Protein AF-A0A0S7B6K6-F1 (afdb_monomer)

Sequence (216 aa):
MLSQSLIPSELVYFNAEKFASTRGVFNKVSLQHTTLQVNRIELVQYLLAAAFLANEKAGLLCLGLRKKKTFFGLSSHMALYADPSGQPSSWEGPCLEADLLDAAEHSANSEVASIVSAWLGRNYSEPYDEVLERSKANLAERGLLDMQEERRLKIFVSHSYSLPEECRAFIAAQPLDPLNDLLQACQTSRPQVWQALLRDAKSAVDSRQEQMDVDG

Structure (mmCIF, N/CA/C/O backbone):
data_AF-A0A0S7B6K6-F1
#
_entry.id   AF-A0A0S7B6K6-F1
#
loop_
_atom_site.group_PDB
_atom_site.id
_atom_site.type_symbol
_atom_site.label_atom_id
_atom_site.label_alt_id
_atom_site.label_comp_id
_atom_site.label_asym_id
_atom_site.label_entity_id
_atom_site.label_seq_id
_atom_site.pdbx_PDB_ins_code
_atom_site.Cartn_x
_atom_site.Cartn_y
_atom_site.Cartn_z
_atom_site.occupancy
_atom_site.B_iso_or_equiv
_atom_site.auth_seq_id
_atom_site.auth_comp_id
_atom_site.auth_asym_id
_atom_site.auth_atom_id
_atom_site.pdbx_PDB_model_num
ATOM 1 N N . MET A 1 1 ? -8.136 -12.259 22.571 1.00 44.31 1 MET A N 1
ATOM 2 C CA . MET A 1 1 ? -7.027 -11.281 22.573 1.00 44.31 1 MET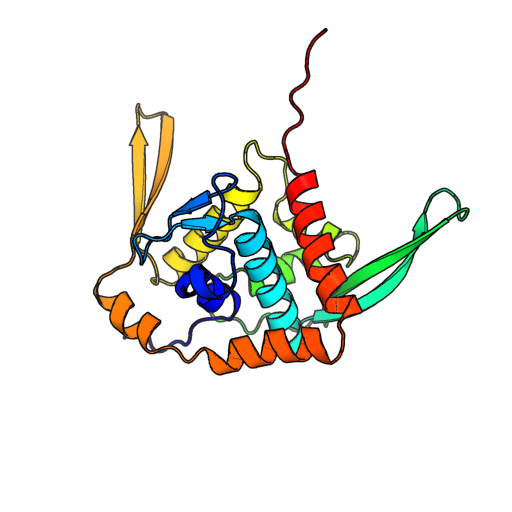 A CA 1
ATOM 3 C C . MET A 1 1 ? -6.493 -11.223 21.159 1.00 44.31 1 MET A C 1
ATOM 5 O O . MET A 1 1 ? -6.124 -12.274 20.654 1.00 44.31 1 MET A O 1
ATOM 9 N N . LEU A 1 2 ? -6.485 -10.047 20.532 1.00 55.88 2 LEU A N 1
ATOM 10 C CA . LEU A 1 2 ? -5.761 -9.816 19.282 1.00 55.88 2 LEU A CA 1
ATOM 11 C C . LEU A 1 2 ? -4.264 -9.851 19.626 1.00 55.88 2 LEU A C 1
ATOM 13 O O . LEU A 1 2 ? -3.727 -8.891 20.166 1.00 55.88 2 LEU A O 1
ATOM 17 N N . SER A 1 3 ? -3.615 -11.002 19.447 1.00 52.91 3 SER A N 1
ATOM 18 C CA . SER A 1 3 ? -2.185 -11.207 19.745 1.00 52.91 3 SER A CA 1
ATOM 19 C C . SER A 1 3 ? -1.271 -10.855 18.568 1.00 52.91 3 SER A C 1
ATOM 21 O O . SER A 1 3 ? -0.095 -11.205 18.576 1.00 52.91 3 SER A O 1
ATOM 23 N N . GLN A 1 4 ? -1.817 -10.208 17.546 1.00 73.69 4 GLN A N 1
ATOM 24 C CA . GLN A 1 4 ? -1.186 -10.005 16.252 1.00 73.69 4 GLN A CA 1
ATOM 25 C C . GLN A 1 4 ? -0.831 -8.530 16.068 1.00 73.69 4 GLN A C 1
ATOM 27 O O . GLN A 1 4 ? -1.589 -7.677 16.505 1.00 73.69 4 GLN A O 1
ATOM 32 N N . SER A 1 5 ? 0.307 -8.213 15.449 1.00 88.38 5 SER A N 1
ATOM 33 C CA . SER A 1 5 ? 0.662 -6.831 15.092 1.00 88.38 5 SER A CA 1
ATOM 34 C C . SER A 1 5 ? -0.028 -6.400 13.799 1.00 88.38 5 SER A C 1
ATOM 36 O O . SER A 1 5 ? -0.278 -7.229 12.923 1.00 88.38 5 SER A O 1
ATOM 38 N N . LEU A 1 6 ? -0.302 -5.101 13.660 1.00 93.62 6 LEU A N 1
ATOM 39 C CA . LEU A 1 6 ? -0.784 -4.566 12.386 1.00 93.62 6 LEU A CA 1
ATOM 40 C C . LEU A 1 6 ? 0.283 -4.684 11.291 1.00 93.62 6 LEU A C 1
ATOM 42 O O . LEU A 1 6 ? 1.473 -4.447 11.519 1.00 93.62 6 LEU A O 1
ATOM 46 N N . ILE A 1 7 ? -0.175 -5.016 10.090 1.00 96.06 7 ILE A N 1
ATOM 47 C CA . ILE A 1 7 ? 0.627 -5.109 8.871 1.00 96.06 7 ILE A CA 1
ATOM 48 C C . ILE A 1 7 ? 0.840 -3.688 8.289 1.00 96.06 7 ILE A C 1
ATOM 50 O O . ILE A 1 7 ? 0.034 -2.791 8.559 1.00 96.06 7 ILE A O 1
ATOM 54 N N . PRO A 1 8 ? 1.919 -3.409 7.525 1.00 97.75 8 PRO A N 1
ATOM 55 C CA . PRO A 1 8 ? 2.232 -2.053 7.059 1.00 97.75 8 PRO A CA 1
ATOM 56 C C . PRO A 1 8 ? 1.100 -1.312 6.330 1.00 97.75 8 PRO A C 1
ATOM 58 O O . PRO A 1 8 ? 0.869 -0.141 6.634 1.00 97.75 8 PRO A O 1
ATOM 61 N N . SER A 1 9 ? 0.368 -1.956 5.418 1.00 98.12 9 SER A N 1
ATOM 62 C CA . SER A 1 9 ? -0.797 -1.344 4.761 1.00 98.12 9 SER A CA 1
ATOM 63 C C . SER A 1 9 ? -1.921 -0.995 5.753 1.00 98.12 9 SER A C 1
ATOM 65 O O . SER A 1 9 ? -2.541 0.064 5.660 1.00 98.12 9 SER A O 1
ATOM 67 N N . GLU A 1 10 ? -2.135 -1.814 6.778 1.00 97.06 10 GLU A N 1
ATOM 68 C CA . GLU A 1 10 ? -3.128 -1.570 7.832 1.00 97.06 10 GLU A CA 1
ATOM 69 C C . GLU A 1 10 ? -2.729 -0.388 8.716 1.00 97.06 10 GLU A C 1
ATOM 71 O O . GLU A 1 10 ? -3.559 0.459 9.053 1.00 97.06 10 GLU A O 1
ATOM 76 N N . LEU A 1 11 ? -1.438 -0.291 9.052 1.00 97.19 11 LEU A N 1
ATOM 77 C CA . LEU A 1 11 ? -0.881 0.855 9.769 1.00 97.19 11 LEU A CA 1
ATOM 78 C C . LEU A 1 11 ? -1.084 2.152 8.981 1.00 97.19 11 LEU A C 1
ATOM 80 O O . LEU A 1 11 ? -1.435 3.166 9.587 1.00 97.19 11 LEU A O 1
ATOM 84 N N . VAL A 1 12 ? -0.923 2.120 7.652 1.00 97.81 12 VAL A N 1
ATOM 85 C CA . VAL A 1 12 ? -1.253 3.259 6.780 1.00 97.81 12 VAL A CA 1
ATOM 86 C C . VAL A 1 12 ? -2.743 3.590 6.856 1.00 97.81 12 VAL A C 1
ATOM 88 O O . VAL A 1 12 ? -3.080 4.756 7.042 1.00 97.81 12 VAL A O 1
ATOM 91 N N . TYR A 1 13 ? -3.640 2.603 6.761 1.00 97.25 13 TYR A N 1
ATOM 92 C CA . TYR A 1 13 ? -5.089 2.837 6.813 1.00 97.25 13 TYR A CA 1
ATOM 93 C C . TYR A 1 13 ? -5.532 3.505 8.127 1.00 97.25 13 TYR A C 1
ATOM 95 O O . TYR A 1 13 ? -6.269 4.494 8.114 1.00 97.25 13 TYR A O 1
ATOM 103 N N . PHE A 1 14 ? -5.059 2.999 9.268 1.00 96.06 14 PHE A N 1
ATOM 104 C CA . PHE A 1 14 ? -5.416 3.515 10.595 1.00 96.06 14 PHE A CA 1
ATOM 105 C C . PHE A 1 14 ? -4.654 4.778 11.023 1.00 96.06 14 PHE A C 1
ATOM 107 O O . PHE A 1 14 ? -4.922 5.308 12.095 1.00 96.06 14 PHE A O 1
ATOM 114 N N . ASN A 1 15 ? -3.702 5.254 10.220 1.00 95.69 15 ASN A N 1
ATOM 115 C CA . ASN A 1 15 ? -2.965 6.498 10.465 1.00 95.69 15 ASN A CA 1
ATOM 116 C C . ASN A 1 15 ? -2.941 7.377 9.206 1.00 95.69 15 ASN A C 1
ATOM 118 O O . ASN A 1 15 ? -1.980 8.111 8.954 1.00 95.69 15 ASN A O 1
ATOM 122 N N . ALA A 1 16 ? -3.973 7.264 8.370 1.00 95.56 16 ALA A N 1
ATOM 123 C CA . ALA A 1 16 ? -4.015 7.854 7.040 1.00 95.56 16 ALA A CA 1
ATOM 124 C C . ALA A 1 16 ? -3.790 9.374 7.052 1.00 95.56 16 ALA A C 1
ATOM 126 O O . ALA A 1 16 ? -3.188 9.914 6.127 1.00 95.56 16 ALA A O 1
ATOM 127 N N . GLU A 1 17 ? -4.209 10.071 8.109 1.00 94.62 17 GLU A N 1
ATOM 128 C CA . GLU A 1 17 ? -4.019 11.511 8.294 1.00 94.62 17 GLU A CA 1
ATOM 129 C C . GLU A 1 17 ? -2.551 11.942 8.417 1.00 94.62 17 GLU A C 1
ATOM 131 O O . GLU A 1 17 ? -2.242 13.118 8.217 1.00 94.62 17 GLU A O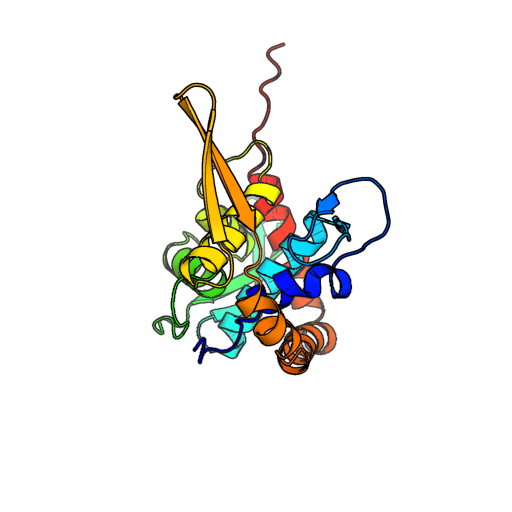 1
ATOM 136 N N . LYS A 1 18 ? -1.645 11.008 8.734 1.00 94.56 18 LYS A N 1
ATOM 137 C CA . LYS A 1 18 ? -0.197 11.257 8.807 1.00 94.56 18 LYS A CA 1
ATOM 138 C C . LYS A 1 18 ? 0.494 11.116 7.451 1.00 94.56 18 LYS A C 1
ATOM 140 O O . LYS A 1 18 ? 1.583 11.657 7.276 1.00 94.56 18 LYS A O 1
ATOM 145 N N . PHE A 1 19 ? -0.123 10.405 6.506 1.00 94.38 19 PHE A N 1
ATOM 146 C CA . PHE A 1 19 ? 0.479 10.065 5.212 1.00 94.38 19 PHE A CA 1
ATOM 147 C C . PHE A 1 19 ? -0.193 10.773 4.033 1.00 94.38 19 PHE A C 1
ATOM 149 O O . PHE A 1 19 ? 0.484 11.159 3.084 1.00 94.38 19 PHE A O 1
ATOM 156 N N . ALA A 1 20 ? -1.508 10.973 4.100 1.00 95.12 20 ALA A N 1
ATOM 157 C CA . ALA A 1 20 ? -2.305 11.599 3.056 1.00 95.12 20 ALA A CA 1
ATOM 158 C C . ALA A 1 20 ? -2.814 12.981 3.486 1.00 95.12 20 ALA A C 1
ATOM 160 O O . ALA A 1 20 ? -3.196 13.226 4.632 1.00 95.12 20 ALA A O 1
ATOM 161 N N . SER A 1 21 ? -2.859 13.906 2.534 1.00 92.31 21 SER A N 1
ATOM 162 C CA . SER A 1 21 ? -3.226 15.297 2.746 1.00 92.31 21 SER A CA 1
ATOM 163 C C . SER A 1 21 ? -4.660 15.440 3.248 1.00 92.31 21 SER A C 1
ATOM 165 O O . SER A 1 21 ? -5.644 15.060 2.602 1.00 92.31 21 SER A O 1
ATOM 167 N N . THR A 1 22 ? -4.798 16.109 4.388 1.00 89.88 22 THR A N 1
ATOM 168 C CA . THR A 1 22 ? -6.089 16.538 4.939 1.00 89.88 22 THR A CA 1
ATOM 169 C C . THR A 1 22 ? -6.600 17.827 4.293 1.00 89.88 22 THR A C 1
ATOM 171 O O . THR A 1 22 ? -7.769 18.171 4.442 1.00 89.88 22 THR A O 1
ATOM 174 N N . ARG A 1 23 ? -5.788 18.509 3.474 1.00 82.62 23 ARG A N 1
ATOM 175 C CA . ARG A 1 23 ? -6.158 19.766 2.798 1.00 82.62 23 ARG A CA 1
ATOM 176 C C . ARG A 1 23 ? -6.883 19.516 1.468 1.00 82.62 23 ARG A C 1
ATOM 178 O O . ARG A 1 23 ? -6.799 18.426 0.909 1.00 82.62 23 ARG A O 1
ATOM 185 N N . GLY A 1 24 ? -7.588 20.530 0.966 1.00 79.19 24 GLY A N 1
ATOM 186 C CA . GLY A 1 24 ? -8.333 20.477 -0.301 1.00 79.19 24 GLY A CA 1
ATOM 187 C C . GLY A 1 24 ? -9.768 19.951 -0.169 1.00 79.19 24 GLY A C 1
ATOM 188 O O . GLY A 1 24 ? -10.144 19.417 0.869 1.00 79.19 24 GLY A O 1
ATOM 189 N N . VAL A 1 25 ? -10.566 20.128 -1.230 1.00 76.38 25 VAL A N 1
ATOM 190 C CA . VAL A 1 25 ? -12.011 19.802 -1.259 1.00 76.38 25 VAL A CA 1
ATOM 191 C C . VAL A 1 25 ? -12.377 18.639 -2.190 1.00 76.38 25 VAL A C 1
ATOM 193 O O . VAL A 1 25 ? -13.508 18.173 -2.164 1.00 76.38 25 VAL A O 1
ATOM 196 N N . PHE A 1 26 ? -11.436 18.159 -3.005 1.00 81.75 26 PHE A N 1
ATOM 197 C CA . PHE A 1 26 ? -11.663 17.083 -3.974 1.00 81.75 26 PHE A CA 1
ATOM 198 C C . PHE A 1 26 ? -11.019 15.771 -3.518 1.00 81.75 26 PHE A C 1
ATOM 200 O O . PHE A 1 26 ? -10.037 15.793 -2.774 1.00 81.75 26 PHE A O 1
ATOM 207 N N . ASN A 1 27 ? -11.545 14.642 -4.012 1.00 88.31 27 ASN A N 1
ATOM 208 C CA . ASN A 1 27 ? -11.035 13.288 -3.756 1.00 88.31 27 ASN A CA 1
ATOM 209 C C . ASN A 1 27 ? -10.882 12.978 -2.264 1.00 88.31 27 ASN A C 1
ATOM 211 O O . ASN A 1 27 ? -9.813 12.563 -1.827 1.00 88.31 27 ASN A O 1
ATOM 215 N N . LYS A 1 28 ? -11.928 13.219 -1.473 1.00 92.38 28 LYS A N 1
ATOM 216 C CA . LYS A 1 28 ? -11.903 12.994 -0.028 1.00 92.38 28 LYS A CA 1
ATOM 217 C C . LYS A 1 28 ? -12.568 11.683 0.354 1.00 92.38 28 LYS A C 1
ATOM 219 O O . LYS A 1 28 ? -13.608 11.337 -0.194 1.00 92.38 28 LYS A O 1
ATOM 224 N N . VAL A 1 29 ? -11.975 10.998 1.326 1.00 92.94 29 VAL A N 1
ATOM 225 C CA . VAL A 1 29 ? -12.565 9.828 1.980 1.00 92.94 29 VAL A CA 1
ATOM 226 C C . VAL A 1 29 ? -12.532 10.010 3.494 1.00 92.94 29 VAL A C 1
ATOM 228 O O . VAL A 1 29 ? -11.542 10.498 4.047 1.00 92.94 29 VAL A O 1
ATOM 231 N N . SER A 1 30 ? -13.634 9.653 4.151 1.00 90.69 30 SER A N 1
ATOM 232 C CA . SER A 1 30 ? -13.754 9.666 5.610 1.00 90.69 30 SER A CA 1
ATOM 233 C C . SER A 1 30 ? -13.065 8.451 6.218 1.00 90.69 30 SER A C 1
ATOM 235 O O . SER A 1 30 ? -13.213 7.331 5.728 1.00 90.69 30 SER A O 1
ATOM 237 N N . LEU A 1 31 ? -12.343 8.667 7.313 1.00 87.25 31 LEU A N 1
ATOM 238 C CA . LEU A 1 31 ? -11.719 7.591 8.076 1.00 87.25 31 LEU A CA 1
ATOM 239 C C . LEU A 1 31 ? -12.717 7.008 9.084 1.00 87.25 31 LEU A C 1
ATOM 241 O O . LEU A 1 31 ? -13.483 7.740 9.695 1.00 87.25 31 LEU A O 1
ATOM 245 N N . GLN A 1 32 ? -12.693 5.691 9.305 1.00 83.62 32 GLN A N 1
ATOM 246 C CA . GLN A 1 32 ? -13.647 5.034 10.223 1.00 83.62 32 GLN A CA 1
ATOM 247 C C . GLN A 1 32 ? -13.334 5.264 11.712 1.00 83.62 32 GLN A C 1
ATOM 249 O O . GLN A 1 32 ? -14.150 4.982 12.588 1.00 83.62 32 GLN A O 1
ATOM 254 N N . HIS A 1 33 ? -12.133 5.755 12.014 1.00 77.81 33 HIS A N 1
ATOM 255 C CA . HIS A 1 33 ? -11.617 5.887 13.376 1.00 77.81 33 HIS A CA 1
ATOM 256 C C . HIS A 1 33 ? -11.474 7.347 13.834 1.00 77.81 33 HIS A C 1
ATOM 258 O O . HIS A 1 33 ? -11.298 7.584 15.029 1.00 77.81 33 HIS A O 1
ATOM 264 N N . THR A 1 34 ? -11.608 8.320 12.924 1.00 82.12 34 THR A N 1
ATOM 265 C CA . THR A 1 34 ? -11.581 9.760 13.224 1.00 82.12 34 THR A CA 1
ATOM 266 C C . THR A 1 34 ? -12.683 10.502 12.472 1.00 82.12 34 THR A C 1
ATOM 268 O O . THR A 1 34 ? -13.309 9.970 11.565 1.00 82.12 34 THR A O 1
ATOM 271 N N . THR A 1 35 ? -12.914 11.766 12.821 1.00 83.69 35 THR A N 1
ATOM 272 C CA . THR A 1 35 ? -13.796 12.663 12.057 1.00 83.69 35 THR A CA 1
ATOM 273 C C . THR A 1 35 ? -13.099 13.300 10.850 1.00 83.69 35 THR A C 1
ATOM 275 O O . THR A 1 35 ? -13.679 14.159 10.184 1.00 83.69 35 THR A O 1
ATOM 278 N N . LEU A 1 36 ? -11.843 12.929 10.576 1.00 89.75 36 LEU A N 1
ATOM 279 C CA . LEU A 1 36 ? -11.034 13.537 9.529 1.00 89.75 36 LEU A CA 1
ATOM 280 C C . LEU A 1 36 ? -11.316 12.913 8.161 1.00 89.75 36 LEU A C 1
ATOM 282 O O . LEU A 1 36 ? -11.700 11.749 8.033 1.00 89.75 36 LEU A O 1
ATOM 286 N N . GLN A 1 37 ? -11.056 13.712 7.127 1.00 93.31 37 GLN A N 1
ATOM 287 C CA . GLN A 1 37 ? -11.048 13.269 5.741 1.00 93.31 37 GLN A CA 1
ATOM 288 C C . GLN A 1 37 ? -9.675 13.494 5.118 1.00 93.31 37 GLN A C 1
ATOM 290 O O . GLN A 1 37 ? -9.076 14.569 5.246 1.00 93.31 37 GLN A O 1
ATOM 295 N N . VAL A 1 38 ? -9.207 12.501 4.374 1.00 95.94 38 VAL A N 1
ATOM 296 C CA . VAL A 1 38 ? -7.902 12.524 3.704 1.00 95.94 38 VAL A CA 1
ATOM 297 C C . VAL A 1 38 ? -8.064 12.444 2.195 1.00 95.94 38 VAL A C 1
ATOM 299 O O . VAL A 1 38 ? -9.126 12.074 1.691 1.00 95.94 38 VAL A O 1
ATOM 302 N N . ASN A 1 39 ? -7.020 12.825 1.463 1.00 97.06 39 ASN A N 1
ATOM 303 C CA . ASN A 1 39 ? -6.969 12.628 0.023 1.00 97.06 39 ASN A CA 1
ATOM 304 C C . ASN A 1 39 ? -6.954 11.122 -0.295 1.00 97.06 39 ASN A C 1
ATOM 306 O O . ASN A 1 39 ? -6.023 10.402 0.058 1.00 97.06 39 ASN A O 1
ATOM 310 N N . ARG A 1 40 ? -8.003 10.668 -0.976 1.00 96.94 40 ARG A N 1
ATOM 311 C CA . ARG A 1 40 ? -8.261 9.281 -1.366 1.00 96.94 40 ARG A CA 1
ATOM 312 C C . ARG A 1 40 ? -7.174 8.710 -2.273 1.00 96.94 40 ARG A C 1
ATOM 314 O O . ARG A 1 40 ? -6.763 7.572 -2.079 1.00 96.94 40 ARG A O 1
ATOM 321 N N . ILE A 1 41 ? -6.704 9.493 -3.244 1.00 96.62 41 ILE A N 1
ATOM 322 C CA . ILE A 1 41 ? -5.673 9.053 -4.192 1.00 96.62 41 ILE A CA 1
ATOM 323 C C . ILE A 1 41 ? -4.356 8.843 -3.449 1.00 96.62 41 ILE A C 1
ATOM 325 O O . ILE A 1 41 ? -3.746 7.787 -3.578 1.00 96.62 41 ILE A O 1
ATOM 329 N N . GLU A 1 42 ? -3.952 9.817 -2.632 1.00 97.31 42 GLU A N 1
ATOM 330 C CA . GLU A 1 42 ? -2.723 9.719 -1.841 1.00 97.31 42 GLU A CA 1
ATOM 331 C C . GLU A 1 42 ? -2.792 8.538 -0.868 1.00 97.31 42 GLU A C 1
ATOM 333 O O . GLU A 1 42 ? -1.850 7.753 -0.809 1.00 97.31 42 GLU A O 1
ATOM 338 N N . LEU A 1 43 ? -3.922 8.340 -0.176 1.00 97.94 43 LEU A N 1
ATOM 339 C CA . LEU A 1 43 ? -4.107 7.185 0.704 1.00 97.94 43 LEU A CA 1
ATOM 340 C C . LEU A 1 43 ? -3.894 5.864 -0.049 1.00 97.94 43 LEU A C 1
ATOM 342 O O . LEU A 1 43 ? -3.109 5.031 0.393 1.00 97.94 43 LEU A O 1
ATOM 346 N N . VAL A 1 44 ? -4.532 5.689 -1.208 1.00 98.50 44 VAL A N 1
ATOM 347 C CA . VAL A 1 44 ? -4.365 4.483 -2.034 1.00 98.50 44 VAL A CA 1
ATOM 348 C C . VAL A 1 44 ? -2.917 4.301 -2.497 1.00 98.50 44 VAL A C 1
ATOM 350 O O . VAL A 1 44 ? -2.396 3.188 -2.440 1.00 98.50 44 VAL A O 1
ATOM 353 N N . GLN A 1 45 ? -2.232 5.375 -2.899 1.00 98.44 45 GLN A N 1
ATOM 354 C CA . GLN A 1 45 ? -0.816 5.297 -3.263 1.00 98.44 45 GLN A CA 1
AT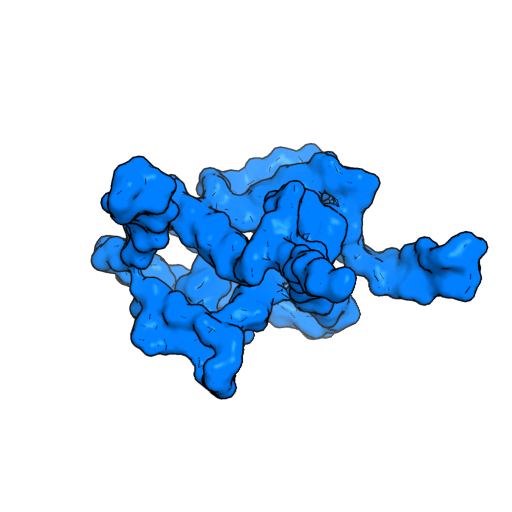OM 355 C C . GLN A 1 45 ? 0.046 4.819 -2.087 1.00 98.44 45 GLN A C 1
ATOM 357 O O . GLN A 1 45 ? 0.902 3.959 -2.282 1.00 98.44 45 GLN A O 1
ATOM 362 N N . TYR A 1 46 ? -0.185 5.338 -0.877 1.00 98.50 46 TYR A N 1
ATOM 363 C CA . TYR A 1 46 ? 0.557 4.929 0.317 1.00 98.50 46 TYR A CA 1
ATOM 364 C C . TYR A 1 46 ? 0.229 3.500 0.761 1.00 98.50 46 TYR A C 1
ATOM 366 O O . TYR A 1 46 ? 1.147 2.789 1.161 1.00 98.50 46 TYR A O 1
ATOM 374 N N . LEU A 1 47 ? -1.028 3.054 0.649 1.00 98.75 47 LEU A N 1
ATOM 375 C CA . LEU A 1 47 ? -1.424 1.670 0.942 1.00 98.75 47 LEU A CA 1
ATOM 376 C C . LEU A 1 47 ? -0.679 0.683 0.040 1.00 98.75 47 LEU A C 1
ATOM 378 O O . LEU A 1 47 ? -0.010 -0.227 0.527 1.00 98.75 47 LEU A O 1
ATOM 382 N N . LEU A 1 48 ? -0.740 0.908 -1.275 1.00 98.81 48 LEU A N 1
ATOM 383 C CA . LEU A 1 48 ? -0.068 0.061 -2.260 1.00 98.81 48 LEU A CA 1
ATOM 384 C C . LEU A 1 48 ? 1.458 0.123 -2.098 1.00 98.81 48 LEU A C 1
ATOM 386 O O . LEU A 1 48 ? 2.126 -0.908 -2.135 1.00 98.81 48 LEU A O 1
ATOM 390 N N . ALA A 1 49 ? 2.022 1.314 -1.873 1.00 98.69 49 ALA A N 1
ATOM 391 C CA . ALA A 1 49 ? 3.459 1.470 -1.673 1.00 98.69 49 ALA A CA 1
ATOM 392 C C . ALA A 1 49 ? 3.956 0.747 -0.414 1.00 98.69 49 ALA A C 1
ATOM 394 O O . ALA A 1 49 ? 4.969 0.049 -0.476 1.00 98.69 49 ALA A O 1
ATOM 395 N N . ALA A 1 50 ? 3.244 0.884 0.709 1.00 98.69 50 ALA A N 1
ATOM 396 C CA . ALA A 1 50 ? 3.563 0.172 1.940 1.00 98.69 50 ALA A CA 1
ATOM 397 C C . ALA A 1 50 ? 3.511 -1.341 1.725 1.00 98.69 50 ALA A C 1
ATOM 399 O O . ALA A 1 50 ? 4.442 -2.027 2.137 1.00 98.69 50 ALA A O 1
ATOM 400 N N . ALA A 1 51 ? 2.502 -1.840 1.005 1.00 98.62 51 ALA A N 1
ATOM 401 C CA . ALA A 1 51 ? 2.361 -3.265 0.749 1.00 98.62 51 ALA A CA 1
ATOM 402 C C . ALA A 1 51 ? 3.504 -3.841 -0.113 1.00 98.62 51 ALA A C 1
ATOM 404 O O . ALA A 1 51 ? 4.106 -4.858 0.236 1.00 98.62 51 ALA A O 1
ATOM 405 N N . PHE A 1 52 ? 3.887 -3.163 -1.202 1.00 98.75 52 PHE A N 1
ATOM 406 C CA . PHE A 1 52 ? 5.036 -3.583 -2.018 1.00 98.75 52 PHE A CA 1
ATOM 407 C C . PHE A 1 52 ? 6.356 -3.547 -1.238 1.00 98.75 52 PHE A C 1
ATOM 409 O O . PHE A 1 52 ? 7.152 -4.482 -1.330 1.00 98.75 52 PHE A O 1
ATOM 416 N N . LEU A 1 53 ? 6.592 -2.491 -0.456 1.00 98.69 53 LEU A N 1
ATOM 417 C CA . LEU A 1 53 ? 7.808 -2.364 0.349 1.00 98.69 53 LEU A CA 1
ATOM 418 C C . LEU A 1 53 ? 7.850 -3.380 1.496 1.00 98.69 53 LEU A C 1
ATOM 420 O O . LEU A 1 53 ? 8.924 -3.869 1.839 1.00 98.69 53 LEU A O 1
ATOM 424 N N . ALA A 1 54 ? 6.700 -3.720 2.076 1.00 98.31 54 ALA A N 1
ATOM 425 C CA . ALA A 1 54 ? 6.585 -4.747 3.101 1.00 98.31 54 ALA A CA 1
ATOM 426 C C . ALA A 1 54 ? 6.951 -6.124 2.539 1.00 98.31 54 ALA A C 1
ATOM 428 O O . ALA A 1 54 ? 7.782 -6.818 3.124 1.00 98.31 54 ALA A O 1
ATOM 429 N N . ASN A 1 55 ? 6.409 -6.475 1.370 1.00 98.50 55 ASN A N 1
ATOM 430 C CA . ASN A 1 55 ? 6.778 -7.692 0.649 1.00 98.50 55 ASN A CA 1
ATOM 431 C C . ASN A 1 55 ? 8.271 -7.733 0.302 1.00 98.50 55 ASN A C 1
ATOM 433 O O . ASN A 1 55 ? 8.910 -8.771 0.462 1.00 98.50 55 ASN A O 1
ATOM 437 N N . GLU A 1 56 ? 8.856 -6.614 -0.130 1.00 98.25 56 GLU A N 1
ATOM 438 C CA . GLU A 1 56 ? 10.295 -6.545 -0.393 1.00 98.25 56 GLU A CA 1
ATOM 439 C C . GLU A 1 56 ? 11.128 -6.737 0.882 1.00 98.25 56 GLU A C 1
ATOM 441 O O . GLU A 1 56 ? 12.072 -7.526 0.897 1.00 98.25 56 GLU A O 1
ATOM 446 N N . LYS A 1 57 ? 10.757 -6.073 1.984 1.00 97.50 57 LYS A N 1
ATOM 447 C CA . LYS A 1 57 ? 11.433 -6.222 3.282 1.00 97.50 57 LYS A CA 1
ATOM 448 C C . LYS A 1 57 ? 11.321 -7.645 3.834 1.00 97.50 57 LYS A C 1
ATOM 450 O O . LYS A 1 57 ? 12.247 -8.101 4.500 1.00 97.50 57 LYS A O 1
ATOM 455 N N . ALA A 1 58 ? 10.220 -8.337 3.549 1.00 96.75 58 ALA A N 1
ATOM 456 C CA . ALA A 1 58 ? 10.016 -9.741 3.893 1.00 96.75 58 ALA A CA 1
ATOM 457 C C . ALA A 1 58 ? 10.769 -10.717 2.962 1.00 96.75 58 ALA A C 1
ATOM 459 O O . ALA A 1 58 ? 10.780 -11.914 3.228 1.00 96.75 58 ALA A O 1
ATOM 460 N N . GLY A 1 59 ? 11.410 -10.236 1.888 1.00 97.44 59 GLY A N 1
ATOM 461 C CA . GLY A 1 59 ? 12.101 -11.079 0.906 1.00 97.44 59 GLY A CA 1
ATOM 462 C C . GLY A 1 59 ? 11.167 -11.807 -0.070 1.00 97.44 59 GLY A C 1
ATOM 463 O O . GLY A 1 59 ? 11.603 -12.724 -0.766 1.00 97.44 59 GLY A O 1
ATOM 464 N N . LEU A 1 60 ? 9.895 -11.405 -0.137 1.00 97.81 60 LEU A N 1
ATOM 465 C CA . LEU A 1 60 ? 8.862 -12.010 -0.986 1.00 97.81 60 LEU A CA 1
ATOM 466 C C . LEU A 1 60 ? 8.839 -11.394 -2.394 1.00 97.81 60 LEU A C 1
ATOM 468 O O . LEU A 1 60 ? 8.534 -12.076 -3.370 1.00 97.81 60 LEU A O 1
ATOM 472 N N . LEU A 1 61 ? 9.218 -10.118 -2.511 1.00 97.56 61 LEU A N 1
ATOM 473 C CA . LEU A 1 61 ? 9.381 -9.403 -3.782 1.00 97.56 61 LEU A CA 1
ATOM 474 C C . LEU A 1 61 ? 10.766 -8.749 -3.872 1.00 97.56 61 LEU A C 1
ATOM 476 O O . LEU A 1 61 ? 11.411 -8.478 -2.863 1.00 97.56 61 LEU A O 1
ATOM 480 N N . CYS A 1 62 ? 11.205 -8.431 -5.087 1.00 97.81 62 CYS A N 1
ATOM 481 C CA . CYS A 1 62 ? 12.362 -7.574 -5.341 1.00 97.81 62 CYS A CA 1
ATOM 482 C C . CYS A 1 62 ? 11.941 -6.384 -6.210 1.00 97.81 62 CYS A C 1
ATOM 484 O O . CYS A 1 62 ? 11.477 -6.587 -7.335 1.00 97.81 62 CYS A O 1
ATOM 486 N N . LEU A 1 63 ? 12.092 -5.149 -5.707 1.00 98.31 63 LEU A N 1
ATOM 487 C CA . LEU A 1 63 ? 11.740 -3.946 -6.464 1.00 98.31 63 LEU A CA 1
ATOM 488 C C . LEU A 1 63 ? 12.932 -3.433 -7.274 1.00 98.31 63 LEU A C 1
ATOM 490 O O . LEU A 1 63 ? 14.006 -3.144 -6.739 1.00 98.31 63 LEU A O 1
ATOM 494 N N . GLY A 1 64 ? 12.726 -3.240 -8.576 1.00 97.69 64 GLY A N 1
ATOM 495 C CA . GLY A 1 64 ? 13.786 -2.806 -9.482 1.00 97.69 64 GLY A CA 1
ATOM 496 C C . GLY A 1 64 ? 13.290 -1.968 -10.652 1.00 97.69 64 GLY A C 1
ATOM 497 O O . GLY A 1 64 ? 12.336 -2.325 -11.339 1.00 97.69 64 GLY A O 1
ATOM 498 N N . LEU A 1 65 ? 13.977 -0.857 -10.926 1.00 97.31 65 LEU A N 1
ATOM 499 C CA . LEU A 1 65 ? 13.756 -0.086 -12.148 1.00 97.31 65 LEU A CA 1
ATOM 500 C C . LEU A 1 65 ? 14.444 -0.772 -13.324 1.00 97.31 65 LEU A C 1
ATOM 502 O O . LEU A 1 65 ? 15.640 -1.067 -13.272 1.00 97.31 65 LEU A O 1
ATOM 506 N N . ARG A 1 66 ? 13.700 -0.986 -14.409 1.00 95.62 66 ARG A N 1
ATOM 507 C CA . ARG A 1 66 ? 14.237 -1.561 -15.645 1.00 95.62 66 ARG A CA 1
ATOM 508 C C . ARG A 1 66 ? 13.774 -0.762 -16.851 1.00 95.62 66 ARG A C 1
ATOM 510 O O . ARG A 1 66 ? 12.691 -0.178 -16.877 1.00 95.62 66 ARG A O 1
ATOM 517 N N . LYS A 1 67 ? 14.617 -0.750 -17.881 1.00 92.12 67 LYS A N 1
ATOM 518 C CA . LYS A 1 67 ? 14.333 -0.080 -19.149 1.00 92.12 67 LYS A CA 1
ATOM 519 C C . LYS A 1 67 ? 13.373 -0.939 -19.972 1.00 92.12 67 LYS A C 1
ATOM 521 O O . LYS A 1 67 ? 13.766 -1.987 -20.480 1.00 92.12 67 LYS A O 1
ATOM 526 N N . LYS A 1 68 ? 12.142 -0.467 -20.153 1.00 88.75 68 LYS A N 1
ATOM 527 C CA . LYS A 1 68 ? 11.139 -1.083 -21.024 1.00 88.75 68 LYS A CA 1
ATOM 528 C C . LYS A 1 68 ? 11.182 -0.425 -22.397 1.00 88.75 68 LYS A C 1
ATOM 530 O O . LYS A 1 68 ? 11.162 0.801 -22.499 1.00 88.75 68 LYS A O 1
ATOM 535 N N . LYS A 1 69 ? 11.258 -1.225 -23.462 1.00 86.31 69 LYS A N 1
ATOM 536 C CA . LYS A 1 69 ? 11.138 -0.729 -24.842 1.00 86.31 69 LYS A CA 1
ATOM 537 C C . LYS A 1 69 ? 9.661 -0.586 -25.204 1.00 86.31 69 LYS A C 1
ATOM 539 O O . LYS A 1 69 ? 8.873 -1.490 -24.947 1.00 86.31 69 LYS A O 1
ATOM 544 N N . THR A 1 70 ? 9.305 0.523 -25.833 1.00 78.69 70 THR A N 1
ATOM 545 C CA . THR A 1 70 ? 7.961 0.811 -26.347 1.00 78.69 70 THR A CA 1
ATOM 546 C C . THR A 1 70 ? 8.016 1.078 -27.851 1.00 78.69 70 THR A C 1
ATOM 548 O O . THR A 1 70 ? 9.061 1.467 -28.369 1.00 78.69 70 THR A O 1
ATOM 551 N N . PHE A 1 71 ? 6.904 0.823 -28.556 1.00 59.72 71 PHE A N 1
ATOM 552 C CA . PHE A 1 71 ? 6.718 1.077 -29.997 1.00 59.72 71 PHE A CA 1
ATOM 553 C C . PHE A 1 71 ? 7.867 0.591 -30.894 1.00 59.72 71 PHE A C 1
ATOM 555 O O . PHE A 1 71 ? 8.719 1.376 -31.304 1.00 59.72 71 PHE A O 1
ATOM 562 N N . PHE A 1 72 ? 7.899 -0.711 -31.205 1.00 66.38 72 PHE A N 1
ATOM 563 C CA . PHE A 1 72 ? 8.870 -1.296 -32.148 1.00 66.38 72 PHE A CA 1
ATOM 564 C C . PHE A 1 72 ? 10.347 -0.919 -31.870 1.00 66.38 72 PHE A C 1
ATOM 566 O O . PHE A 1 72 ? 11.182 -0.934 -32.767 1.00 66.38 72 PHE A O 1
ATOM 573 N N . GLY A 1 73 ? 10.691 -0.586 -30.617 1.00 66.25 73 GLY A N 1
ATOM 574 C CA . GLY A 1 73 ? 12.052 -0.238 -30.199 1.00 66.25 73 GLY A CA 1
ATOM 575 C C . GLY A 1 73 ? 12.468 1.221 -30.420 1.00 66.25 73 GLY A C 1
ATOM 576 O O . GLY A 1 73 ? 13.629 1.538 -30.170 1.00 66.25 73 GLY A O 1
ATOM 577 N N . LEU A 1 74 ? 11.554 2.101 -30.843 1.00 78.00 74 LEU A N 1
ATOM 578 C CA . LEU A 1 74 ? 11.839 3.518 -31.106 1.00 78.00 74 LEU A CA 1
ATOM 579 C C . LEU A 1 74 ? 11.955 4.361 -29.831 1.00 78.00 74 LEU A C 1
ATOM 581 O O . LEU A 1 74 ? 12.608 5.403 -29.837 1.00 78.00 74 LEU A O 1
ATOM 585 N N . SER A 1 75 ? 11.344 3.922 -28.730 1.00 80.25 75 SER A N 1
ATOM 586 C CA . SER A 1 75 ? 11.444 4.603 -27.444 1.00 80.25 75 SER A CA 1
ATOM 587 C C . SER A 1 75 ? 11.612 3.618 -26.296 1.00 80.25 75 SER A C 1
ATOM 589 O O . SER A 1 75 ? 11.371 2.413 -26.408 1.00 80.25 75 SER A O 1
ATOM 591 N N . SER A 1 76 ? 12.081 4.135 -25.170 1.00 82.00 76 SER A N 1
ATOM 592 C CA . SER A 1 76 ? 12.207 3.361 -23.947 1.00 82.00 76 SER A CA 1
ATOM 593 C C . SER A 1 76 ? 11.945 4.241 -22.746 1.00 82.00 76 SER A C 1
ATOM 595 O O . SER A 1 76 ? 12.456 5.360 -22.703 1.00 82.00 76 SER A O 1
ATOM 597 N N . HIS A 1 77 ? 11.234 3.713 -21.765 1.00 86.38 77 HIS A N 1
ATOM 598 C CA . HIS A 1 77 ? 11.014 4.372 -20.486 1.00 86.38 77 HIS A CA 1
ATOM 599 C C . HIS A 1 77 ? 11.472 3.460 -19.345 1.00 86.38 77 HIS A C 1
ATOM 601 O O . HIS A 1 77 ? 11.665 2.257 -19.534 1.00 86.38 77 HIS A O 1
ATOM 607 N N . MET A 1 78 ? 11.699 4.042 -18.170 1.00 91.44 78 MET A N 1
ATOM 608 C CA . MET A 1 78 ? 11.954 3.267 -16.957 1.00 91.44 78 MET A CA 1
ATOM 609 C C . MET A 1 78 ? 10.618 2.842 -16.358 1.00 91.44 78 MET A C 1
ATOM 611 O O . MET A 1 78 ? 9.780 3.697 -16.080 1.00 91.44 78 MET A O 1
ATOM 615 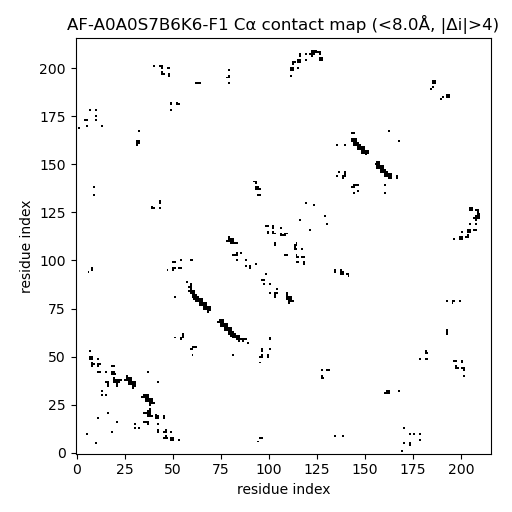N N . ALA A 1 79 ? 10.441 1.541 -16.162 1.00 93.94 79 ALA A N 1
ATOM 616 C CA . ALA A 1 79 ? 9.294 0.954 -15.483 1.00 93.94 79 ALA A CA 1
ATOM 617 C C . ALA A 1 79 ? 9.760 0.280 -14.188 1.00 93.94 79 ALA A C 1
ATOM 619 O O . ALA A 1 79 ? 10.887 -0.229 -14.122 1.00 93.94 79 ALA A O 1
ATOM 620 N N . LEU A 1 80 ? 8.917 0.309 -13.155 1.00 98.12 80 LEU A N 1
ATOM 621 C CA . LEU A 1 80 ? 9.186 -0.380 -11.901 1.00 98.12 80 LEU A CA 1
ATOM 622 C C . LEU A 1 80 ? 8.662 -1.814 -11.966 1.00 98.12 80 LEU A C 1
ATOM 624 O O . LEU A 1 80 ? 7.494 -2.046 -12.273 1.00 98.12 80 LEU A O 1
ATOM 628 N N . TYR A 1 81 ? 9.535 -2.760 -11.646 1.00 98.31 81 TYR A N 1
ATOM 629 C CA . TYR A 1 81 ? 9.220 -4.176 -11.532 1.00 98.31 81 TYR A CA 1
ATOM 630 C C . TYR A 1 81 ? 9.215 -4.598 -10.064 1.00 98.31 81 TYR A C 1
ATOM 632 O O . TYR A 1 81 ? 9.985 -4.053 -9.273 1.00 98.31 81 TYR A O 1
ATOM 640 N N . ALA A 1 82 ? 8.359 -5.559 -9.733 1.00 98.19 82 ALA A N 1
ATOM 641 C CA . ALA A 1 82 ? 8.289 -6.263 -8.463 1.00 98.19 82 ALA A CA 1
ATOM 642 C C . ALA A 1 82 ? 8.319 -7.769 -8.746 1.00 98.19 82 ALA A C 1
ATOM 644 O O . ALA A 1 82 ? 7.286 -8.380 -9.012 1.00 98.19 82 ALA A O 1
ATOM 645 N N . ASP A 1 83 ? 9.514 -8.357 -8.767 1.00 97.69 83 ASP A N 1
ATOM 646 C CA . ASP A 1 83 ? 9.669 -9.772 -9.110 1.00 97.69 83 ASP A CA 1
ATOM 647 C C . ASP A 1 83 ? 9.438 -10.654 -7.872 1.00 97.69 83 ASP A C 1
ATOM 649 O O . ASP A 1 83 ? 10.120 -10.437 -6.864 1.00 97.69 83 ASP A O 1
ATOM 653 N N . PRO A 1 84 ? 8.525 -11.643 -7.922 1.00 96.31 84 PRO A N 1
ATOM 654 C CA . PRO A 1 84 ? 8.337 -12.599 -6.835 1.00 96.31 84 PRO A CA 1
ATOM 655 C C . PRO A 1 84 ? 9.577 -13.465 -6.643 1.00 96.31 84 PRO A C 1
ATOM 657 O O . PRO A 1 84 ? 10.188 -13.937 -7.603 1.00 96.31 84 PRO A O 1
ATOM 660 N N . SER A 1 85 ? 9.947 -13.687 -5.382 1.00 93.69 85 SER A N 1
ATOM 661 C CA . SER A 1 85 ? 11.063 -14.566 -5.022 1.00 93.69 85 SER A CA 1
ATOM 662 C C . SER A 1 85 ? 10.695 -16.054 -5.081 1.00 93.69 85 SER A C 1
ATOM 664 O O . SER A 1 85 ? 11.583 -16.905 -5.011 1.00 93.69 85 SER A O 1
ATOM 666 N N . GLY A 1 86 ? 9.400 -16.369 -5.213 1.00 87.94 86 GLY A N 1
ATOM 667 C CA . GLY A 1 86 ? 8.853 -17.728 -5.173 1.00 87.94 86 GLY A CA 1
ATOM 668 C C . GLY A 1 86 ? 8.735 -18.304 -3.759 1.00 87.94 86 GLY A C 1
ATOM 669 O O . GLY A 1 86 ? 8.502 -19.503 -3.603 1.00 87.94 86 GLY A O 1
ATOM 670 N N . GLN A 1 87 ? 8.939 -17.482 -2.726 1.00 88.44 87 GLN A N 1
ATOM 671 C CA . GLN A 1 87 ? 8.700 -17.875 -1.342 1.00 88.44 87 GLN A CA 1
ATOM 672 C C . GLN A 1 87 ? 7.214 -17.733 -0.994 1.00 88.44 87 GLN A C 1
ATOM 674 O O . GLN A 1 87 ? 6.601 -16.740 -1.385 1.00 88.44 87 GLN A O 1
ATOM 679 N N . PRO A 1 88 ? 6.633 -18.681 -0.235 1.00 85.69 88 PRO A N 1
ATOM 680 C CA . PRO A 1 88 ? 5.244 -18.572 0.181 1.00 85.69 88 PRO A CA 1
ATOM 681 C C . PRO A 1 88 ? 5.045 -17.350 1.084 1.00 85.69 88 PRO A C 1
ATOM 683 O O . PRO A 1 88 ? 5.919 -17.011 1.885 1.00 85.69 88 PRO A O 1
ATOM 686 N N . SER A 1 89 ? 3.868 -16.729 0.980 1.00 88.88 89 SER A N 1
ATOM 687 C CA . SER A 1 89 ? 3.473 -15.611 1.838 1.00 88.88 89 SER A CA 1
ATOM 688 C C . SER A 1 89 ? 3.637 -15.963 3.318 1.00 88.88 89 SER A C 1
ATOM 690 O O . SER A 1 89 ? 3.112 -16.971 3.794 1.00 88.88 89 SER A O 1
ATOM 692 N N . SER A 1 90 ? 4.348 -15.108 4.054 1.00 89.88 90 SER A N 1
ATOM 693 C CA . SER A 1 90 ? 4.465 -15.185 5.513 1.00 89.88 90 SER A CA 1
ATOM 694 C C . SER A 1 90 ? 3.451 -14.294 6.235 1.00 89.88 90 SER A C 1
ATOM 696 O O . SER A 1 90 ? 3.537 -14.140 7.453 1.00 89.88 90 SER A O 1
ATOM 698 N N . TRP A 1 91 ? 2.538 -13.648 5.503 1.00 93.50 91 TRP A N 1
ATOM 699 C CA . TRP A 1 91 ? 1.523 -12.784 6.094 1.00 93.50 91 TRP A CA 1
ATOM 700 C C . TRP A 1 91 ? 0.430 -13.619 6.752 1.00 93.50 91 TRP A C 1
ATOM 702 O O . TRP A 1 91 ? -0.079 -14.590 6.197 1.00 93.50 91 TRP A O 1
ATOM 712 N N . GLU A 1 92 ? 0.076 -13.243 7.970 1.00 87.12 92 GLU A N 1
ATOM 713 C CA . GLU A 1 92 ? -0.864 -13.999 8.784 1.00 87.12 92 GLU A CA 1
ATOM 714 C C . GLU A 1 92 ? -2.313 -13.608 8.460 1.00 87.12 92 GLU A C 1
ATOM 716 O O . GLU A 1 92 ? -2.867 -12.739 9.118 1.00 87.12 92 GLU A O 1
ATOM 721 N N . GLY A 1 93 ? -2.948 -14.260 7.490 1.00 89.69 93 GLY A N 1
ATOM 722 C CA . GLY A 1 93 ? -4.340 -13.990 7.101 1.00 89.69 93 GLY A CA 1
ATOM 723 C C . GLY A 1 93 ? -4.475 -12.981 5.949 1.00 89.69 93 GLY A C 1
ATOM 724 O O . GLY A 1 93 ? -3.462 -12.519 5.424 1.00 89.69 93 GLY A O 1
ATOM 725 N N . PRO A 1 94 ? -5.712 -12.655 5.533 1.00 94.50 94 PRO A N 1
ATOM 726 C CA . PRO A 1 94 ? -5.978 -11.829 4.351 1.00 94.50 94 PRO A CA 1
ATOM 727 C C . PRO A 1 94 ? -5.463 -10.401 4.522 1.00 94.50 94 PRO A C 1
ATOM 729 O O . PRO A 1 94 ? -5.814 -9.725 5.486 1.00 94.50 94 PRO A O 1
ATOM 732 N N . CYS A 1 95 ? -4.633 -9.923 3.599 1.00 97.00 95 CYS A N 1
ATOM 733 C CA . CYS A 1 95 ? -4.103 -8.562 3.622 1.00 97.00 95 CYS A CA 1
ATOM 734 C C . CYS A 1 95 ? -3.676 -8.110 2.224 1.00 97.00 95 CYS A C 1
ATOM 736 O O . CYS A 1 95 ? -3.422 -8.924 1.336 1.00 97.00 95 CYS A O 1
ATOM 738 N N . LEU A 1 96 ? -3.539 -6.793 2.047 1.00 98.12 96 LEU A N 1
ATOM 739 C CA . LEU A 1 96 ? -3.151 -6.208 0.763 1.00 98.12 96 LEU A CA 1
ATOM 740 C C . LEU A 1 96 ? -1.774 -6.704 0.291 1.00 98.12 96 LEU A C 1
ATOM 742 O O . LEU A 1 96 ? -1.559 -6.911 -0.899 1.00 98.12 96 LEU A O 1
ATOM 746 N N . GLU A 1 97 ? -0.837 -6.909 1.214 1.00 98.25 97 GLU A N 1
ATOM 747 C CA . GLU A 1 97 ? 0.482 -7.467 0.937 1.00 98.25 97 GLU A CA 1
ATOM 748 C C . GLU A 1 97 ? 0.391 -8.862 0.310 1.00 98.25 97 GLU A C 1
ATOM 750 O O . GLU A 1 97 ? 1.029 -9.111 -0.715 1.00 98.25 97 GLU A O 1
ATOM 755 N N . ALA A 1 98 ? -0.409 -9.754 0.902 1.00 97.31 98 ALA A N 1
ATOM 756 C CA . ALA A 1 98 ? -0.618 -11.102 0.389 1.00 97.31 98 ALA A CA 1
ATOM 757 C C . ALA A 1 98 ? -1.327 -11.073 -0.971 1.00 97.31 98 ALA A C 1
ATOM 759 O O . ALA A 1 98 ? -0.888 -11.755 -1.895 1.00 97.31 98 ALA A O 1
ATOM 760 N N . ASP A 1 99 ? -2.348 -10.227 -1.121 1.00 97.62 99 ASP A N 1
ATOM 761 C CA . ASP A 1 99 ? -3.098 -10.103 -2.372 1.00 97.62 99 ASP A CA 1
ATOM 762 C C . ASP A 1 99 ? -2.217 -9.615 -3.534 1.00 97.62 99 ASP A C 1
ATOM 764 O O . ASP A 1 99 ? -2.316 -10.106 -4.659 1.00 97.62 99 ASP A O 1
ATOM 768 N N . LEU A 1 100 ? -1.339 -8.638 -3.281 1.00 98.00 100 LEU A N 1
ATOM 769 C CA . LEU A 1 100 ? -0.422 -8.123 -4.300 1.00 98.00 100 LEU A CA 1
ATOM 770 C C . LEU A 1 100 ? 0.703 -9.107 -4.625 1.00 98.00 100 LEU A C 1
ATOM 772 O O . LEU A 1 100 ? 1.173 -9.115 -5.762 1.00 98.00 100 LEU A O 1
ATOM 776 N N . LEU A 1 101 ? 1.141 -9.916 -3.655 1.00 97.50 101 LEU A N 1
ATOM 777 C CA . LEU A 1 101 ? 2.095 -10.994 -3.906 1.00 97.50 101 LEU A CA 1
ATOM 778 C C . LEU A 1 101 ? 1.471 -12.064 -4.810 1.00 97.50 101 LEU A C 1
ATOM 780 O O . LEU A 1 101 ? 2.062 -12.396 -5.834 1.00 97.50 101 LEU A O 1
ATOM 784 N N . ASP A 1 102 ? 0.258 -12.524 -4.493 1.00 96.00 102 ASP A N 1
ATOM 785 C CA . ASP A 1 102 ? -0.485 -13.484 -5.320 1.00 96.00 102 ASP A CA 1
ATOM 786 C C . ASP A 1 102 ? -0.716 -12.939 -6.740 1.00 96.00 102 ASP A C 1
ATOM 788 O O . ASP A 1 102 ? -0.438 -13.607 -7.740 1.00 96.00 102 ASP A O 1
ATOM 792 N N . ALA A 1 103 ? -1.119 -11.670 -6.857 1.00 96.56 103 ALA A N 1
ATOM 793 C CA . ALA A 1 103 ? -1.255 -11.018 -8.153 1.00 96.56 103 ALA A CA 1
ATOM 794 C C . ALA A 1 103 ? 0.080 -10.925 -8.910 1.00 96.56 103 ALA A C 1
ATOM 796 O O . ALA A 1 103 ? 0.091 -11.033 -10.138 1.00 96.56 103 ALA A O 1
ATOM 797 N N . ALA A 1 104 ? 1.207 -10.733 -8.215 1.00 96.69 104 ALA A N 1
ATOM 798 C CA . ALA A 1 104 ? 2.528 -10.695 -8.834 1.00 96.69 104 ALA A CA 1
ATOM 799 C C . ALA A 1 104 ? 2.925 -12.055 -9.418 1.00 96.69 104 ALA A C 1
ATOM 801 O O . ALA A 1 104 ? 3.432 -12.101 -10.542 1.00 96.69 104 ALA A O 1
ATOM 802 N N . GLU A 1 105 ? 2.636 -13.142 -8.703 1.00 93.94 105 GLU A N 1
ATOM 803 C CA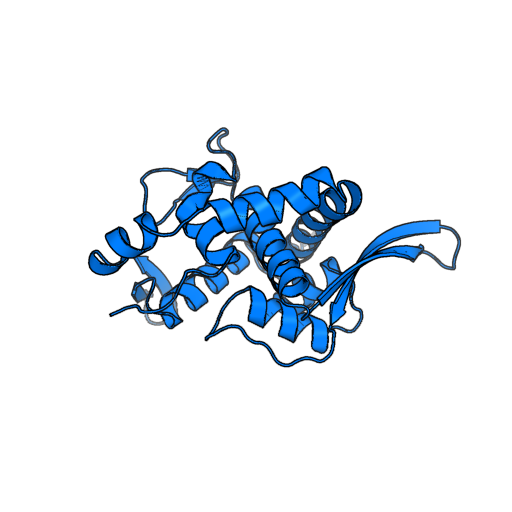 . GLU A 1 105 ? 2.905 -14.519 -9.134 1.00 93.94 105 GLU A CA 1
ATOM 804 C C . GLU A 1 105 ? 2.092 -14.926 -10.372 1.00 93.94 105 GLU A C 1
ATOM 806 O O . GLU A 1 105 ? 2.593 -15.661 -11.225 1.00 93.94 105 GLU A O 1
ATOM 811 N N . HIS A 1 106 ? 0.876 -14.396 -10.518 1.00 90.00 106 HIS A N 1
ATOM 812 C CA . HIS A 1 106 ? -0.024 -14.714 -11.633 1.00 90.00 106 HIS A CA 1
ATOM 813 C C . HIS A 1 106 ? -0.030 -13.666 -12.760 1.00 90.00 106 HIS A C 1
ATOM 815 O O . HIS A 1 106 ? -0.683 -13.853 -13.793 1.00 90.00 106 HIS A O 1
ATOM 821 N N . SER A 1 107 ? 0.680 -12.549 -12.590 1.00 87.12 107 SER A N 1
ATOM 822 C CA . SER A 1 107 ? 0.727 -11.476 -13.584 1.00 87.12 107 SER A CA 1
ATOM 823 C C . SER A 1 107 ? 1.482 -11.891 -14.853 1.00 87.12 107 SER A C 1
ATOM 825 O O . SER A 1 107 ? 2.516 -12.554 -14.816 1.00 87.12 107 SER A O 1
ATOM 827 N N . ALA A 1 108 ? 1.009 -11.431 -16.016 1.00 83.44 108 ALA A N 1
ATOM 828 C CA . ALA A 1 108 ? 1.692 -11.674 -17.293 1.00 83.44 108 ALA A CA 1
ATOM 829 C C . ALA A 1 108 ? 3.083 -11.010 -17.370 1.00 83.44 108 ALA A C 1
ATOM 831 O O . ALA A 1 108 ? 3.913 -11.380 -18.200 1.00 83.44 108 ALA A O 1
ATOM 832 N N . ASN A 1 109 ? 3.318 -9.983 -16.552 1.00 91.56 109 ASN A N 1
ATOM 833 C CA . ASN A 1 109 ? 4.619 -9.364 -16.355 1.00 91.56 109 ASN A CA 1
ATOM 834 C C . ASN A 1 109 ? 4.694 -8.748 -14.956 1.00 91.56 109 ASN A C 1
ATOM 836 O O . ASN A 1 109 ? 3.699 -8.241 -14.446 1.00 91.56 109 ASN A O 1
ATOM 840 N N . SER A 1 110 ? 5.902 -8.704 -14.405 1.00 95.25 110 SER A N 1
ATOM 841 C CA . SER A 1 110 ? 6.152 -8.241 -13.041 1.00 95.25 110 SER A CA 1
ATOM 842 C C . SER A 1 110 ? 6.213 -6.713 -12.899 1.00 95.25 110 SER A C 1
ATOM 844 O O . SER A 1 110 ? 6.823 -6.223 -11.957 1.00 95.25 110 SER A O 1
ATOM 846 N N . GLU A 1 111 ? 5.661 -5.922 -13.827 1.00 97.06 111 GLU A N 1
ATOM 847 C CA . GLU A 1 111 ? 5.596 -4.464 -13.642 1.00 97.06 111 GLU A CA 1
ATOM 848 C C . GLU A 1 111 ? 4.575 -4.130 -12.561 1.00 97.06 111 GLU A C 1
ATOM 850 O O . GLU A 1 111 ? 3.446 -4.613 -12.612 1.00 97.06 111 GLU A O 1
ATOM 855 N N . VAL A 1 112 ? 4.925 -3.242 -11.629 1.00 97.94 112 VAL A N 1
ATOM 856 C CA . VAL A 1 112 ? 4.037 -2.842 -10.522 1.00 97.94 112 VAL A CA 1
ATOM 857 C C . VAL A 1 112 ? 2.660 -2.418 -11.031 1.00 97.94 112 VAL A C 1
ATOM 859 O O . VAL A 1 112 ? 1.640 -2.847 -10.493 1.00 97.94 112 VAL A O 1
ATOM 862 N N . ALA A 1 113 ? 2.614 -1.628 -12.108 1.00 96.56 113 ALA A N 1
ATOM 863 C CA . ALA A 1 113 ? 1.347 -1.193 -12.679 1.00 96.56 113 ALA A CA 1
ATOM 864 C C . ALA A 1 113 ? 0.505 -2.363 -13.220 1.00 96.56 113 ALA A C 1
ATOM 866 O O . ALA A 1 113 ? -0.715 -2.379 -13.047 1.00 96.56 113 ALA A O 1
ATOM 867 N N . SER A 1 114 ? 1.146 -3.356 -13.844 1.00 95.94 114 SER A N 1
ATOM 868 C CA . SER A 1 114 ? 0.486 -4.568 -14.340 1.00 95.94 114 SER A CA 1
ATOM 869 C C . SER A 1 114 ? -0.029 -5.433 -13.194 1.00 95.94 114 SER A C 1
ATOM 871 O O . SER A 1 114 ? -1.145 -5.933 -13.287 1.00 95.94 114 SER A O 1
ATOM 873 N N . ILE A 1 115 ? 0.741 -5.563 -12.111 1.00 98.31 115 ILE A N 1
ATOM 874 C CA . ILE A 1 115 ? 0.368 -6.327 -10.913 1.00 98.31 115 ILE A CA 1
ATOM 875 C C . ILE A 1 115 ? -0.876 -5.719 -10.261 1.00 98.31 115 ILE A C 1
ATOM 877 O O . ILE A 1 115 ? -1.875 -6.410 -10.087 1.00 98.31 115 ILE A O 1
ATOM 881 N N . VAL A 1 116 ? -0.868 -4.409 -9.983 1.00 98.06 116 VAL A N 1
ATOM 882 C CA . VAL A 1 116 ? -2.030 -3.711 -9.396 1.00 98.06 116 VAL A CA 1
ATOM 883 C C . VAL A 1 116 ? -3.244 -3.800 -10.323 1.00 98.06 116 VAL A C 1
ATOM 885 O O . VAL A 1 116 ? -4.367 -4.034 -9.879 1.00 98.06 116 VAL A O 1
ATOM 888 N N . SER A 1 117 ? -3.023 -3.667 -11.632 1.00 95.62 117 SER A N 1
ATOM 889 C CA . SER A 1 117 ? -4.088 -3.794 -12.625 1.00 95.62 117 SER A CA 1
ATOM 890 C C . SER A 1 117 ? -4.670 -5.209 -12.668 1.00 95.62 117 SER A C 1
ATOM 892 O O . SER A 1 117 ? -5.882 -5.349 -12.838 1.00 95.62 117 SER A O 1
ATOM 894 N N . ALA A 1 118 ? -3.839 -6.247 -12.557 1.00 95.25 118 ALA A N 1
ATOM 895 C CA . ALA A 1 118 ? -4.265 -7.644 -12.523 1.00 95.25 118 ALA A CA 1
ATOM 896 C C . ALA A 1 118 ? -5.037 -7.953 -11.237 1.00 95.25 118 ALA A C 1
ATOM 898 O O . ALA A 1 118 ? -6.117 -8.531 -11.316 1.00 95.25 118 ALA A O 1
ATOM 899 N N . TRP A 1 119 ? -4.549 -7.470 -10.092 1.00 97.50 119 TRP A N 1
ATOM 900 C CA . TRP A 1 119 ? -5.237 -7.576 -8.808 1.00 97.50 119 TRP A CA 1
ATOM 901 C C . TRP A 1 119 ? -6.641 -6.955 -8.855 1.00 97.50 119 TRP A C 1
ATOM 903 O O . TRP A 1 119 ? -7.617 -7.597 -8.469 1.00 97.50 119 TRP A O 1
ATOM 913 N N . LEU A 1 120 ? -6.786 -5.739 -9.397 1.00 97.06 120 LEU A N 1
ATOM 914 C CA . LEU A 1 120 ? -8.100 -5.100 -9.562 1.00 97.06 120 LEU A CA 1
ATOM 915 C C . LEU A 1 120 ? -9.031 -5.885 -10.506 1.00 97.06 120 LEU A C 1
ATOM 917 O O . LEU A 1 120 ? -10.247 -5.887 -10.307 1.00 97.06 120 LEU A O 1
ATOM 921 N N . GLY A 1 121 ? -8.476 -6.571 -11.509 1.00 95.12 121 GLY A N 1
ATOM 922 C CA . GLY A 1 121 ? -9.146 -7.595 -12.323 1.00 95.12 121 GLY A CA 1
ATOM 923 C C . GLY A 1 121 ? -10.180 -7.106 -13.347 1.00 95.12 121 GLY A C 1
ATOM 924 O O . GLY A 1 121 ? -10.425 -7.789 -14.338 1.00 95.12 121 GLY A O 1
ATOM 925 N N . ARG A 1 122 ? -10.771 -5.924 -13.160 1.00 93.88 122 ARG A N 1
ATOM 926 C CA . ARG A 1 122 ? -11.751 -5.307 -14.071 1.00 93.88 122 ARG A CA 1
ATOM 927 C C . ARG A 1 122 ? -11.725 -3.782 -13.959 1.00 93.88 122 ARG A C 1
ATOM 929 O O . ARG A 1 122 ? -10.935 -3.234 -13.193 1.00 93.88 122 ARG A O 1
ATOM 936 N N . ASN A 1 123 ? -12.582 -3.122 -14.731 1.00 95.88 123 ASN A N 1
ATOM 937 C CA . ASN A 1 123 ? -12.823 -1.690 -14.601 1.00 95.88 123 ASN A CA 1
ATOM 938 C C . ASN A 1 123 ? -13.927 -1.420 -13.563 1.00 95.88 123 ASN A C 1
ATOM 940 O O . ASN A 1 123 ? -14.747 -2.298 -13.294 1.00 95.88 123 ASN A O 1
ATOM 944 N N . TYR A 1 124 ? -13.910 -0.221 -12.986 1.00 94.88 124 TYR A N 1
ATOM 945 C CA . TYR A 1 124 ? -14.813 0.249 -11.940 1.00 94.88 124 TYR A CA 1
ATOM 946 C C . TYR A 1 124 ? -15.218 1.701 -12.194 1.00 94.88 124 TYR A C 1
ATOM 948 O O . TYR A 1 124 ? -14.431 2.491 -12.719 1.00 94.88 124 TYR A O 1
ATOM 956 N N . SER A 1 125 ? -16.412 2.079 -11.739 1.00 93.38 125 SER A N 1
ATOM 957 C CA . SER A 1 125 ? -16.850 3.478 -11.724 1.00 93.38 125 SER A CA 1
ATOM 958 C C . SER A 1 125 ? -16.017 4.343 -10.769 1.00 93.38 125 SER A C 1
ATOM 960 O O . SER A 1 125 ? -15.776 5.508 -11.055 1.00 93.38 125 SER A O 1
ATOM 962 N N . GLU A 1 126 ? -15.561 3.779 -9.646 1.00 94.12 126 GLU A N 1
ATOM 963 C CA . GLU A 1 126 ? -14.699 4.438 -8.654 1.00 94.12 126 GLU A CA 1
ATOM 964 C C . GLU A 1 126 ? -13.561 3.473 -8.248 1.00 94.12 126 GLU A C 1
ATOM 966 O O . GLU A 1 126 ? -13.618 2.837 -7.194 1.00 94.12 126 GLU A O 1
ATOM 971 N N . PRO A 1 127 ? -12.506 3.310 -9.070 1.00 96.94 127 PRO A N 1
ATOM 972 C CA . PRO A 1 127 ? -11.471 2.294 -8.846 1.00 96.94 127 PRO A CA 1
ATOM 973 C C . PRO A 1 127 ? -10.657 2.531 -7.567 1.00 96.94 127 PRO A C 1
ATOM 975 O O . PRO A 1 127 ? -10.157 1.586 -6.967 1.00 96.94 127 PRO A O 1
ATOM 978 N N . TYR A 1 128 ? -10.543 3.780 -7.108 1.00 97.38 128 TYR A N 1
ATOM 979 C CA . TYR A 1 128 ? -9.906 4.086 -5.826 1.00 97.38 128 TYR A CA 1
ATOM 980 C C . TYR A 1 128 ? -10.741 3.614 -4.633 1.00 97.38 128 TYR A C 1
ATOM 982 O O . TYR A 1 128 ? -10.172 3.144 -3.649 1.00 97.38 128 TYR A O 1
ATOM 990 N N . ASP A 1 129 ? -12.070 3.718 -4.717 1.00 95.44 129 ASP A N 1
ATOM 991 C CA . ASP A 1 129 ? -12.953 3.232 -3.656 1.00 95.44 129 ASP A CA 1
ATOM 992 C C . ASP A 1 129 ? -12.917 1.706 -3.587 1.00 95.44 129 ASP A C 1
ATOM 994 O O . ASP A 1 129 ? -12.928 1.161 -2.490 1.00 95.44 129 ASP A O 1
ATOM 998 N N . GLU A 1 130 ? -12.761 1.020 -4.722 1.00 97.06 130 GLU A N 1
ATOM 999 C CA . GLU A 1 130 ? -12.561 -0.433 -4.759 1.00 97.06 130 GLU A CA 1
ATOM 1000 C C . GLU A 1 130 ? -11.292 -0.868 -4.003 1.00 97.06 130 GLU A C 1
ATOM 1002 O O . GLU A 1 130 ? -11.338 -1.815 -3.217 1.00 97.06 130 GLU A O 1
ATOM 1007 N N . VAL A 1 131 ? -10.158 -0.170 -4.179 1.00 98.00 131 VAL A N 1
ATOM 1008 C CA . VAL A 1 131 ? -8.926 -0.474 -3.419 1.00 98.00 131 VAL A CA 1
ATOM 1009 C C . VAL A 1 131 ? -9.175 -0.359 -1.914 1.00 98.00 131 VAL A C 1
ATOM 1011 O O . VAL A 1 131 ? -8.742 -1.211 -1.132 1.00 98.00 131 VAL A O 1
ATOM 1014 N N . LEU A 1 132 ? -9.877 0.698 -1.499 1.00 97.38 132 LEU A N 1
ATOM 1015 C CA . LEU A 1 132 ? -10.211 0.928 -0.096 1.00 97.38 132 LEU A CA 1
ATOM 1016 C C . LEU A 1 132 ? -11.228 -0.093 0.422 1.00 97.38 132 LEU A C 1
ATOM 1018 O O . LEU A 1 132 ? -11.119 -0.525 1.565 1.00 97.38 132 LEU A O 1
ATOM 1022 N N . GLU A 1 133 ? -12.195 -0.494 -0.398 1.00 95.69 133 GLU A N 1
ATOM 1023 C CA . GLU A 1 133 ? -13.198 -1.499 -0.061 1.00 95.69 133 GLU A CA 1
ATOM 1024 C C . GLU A 1 133 ? -12.557 -2.857 0.209 1.00 95.69 133 GLU A C 1
ATOM 1026 O O . GLU A 1 133 ? -12.780 -3.425 1.275 1.00 95.69 133 GLU A O 1
ATOM 1031 N N . ARG A 1 134 ? -11.669 -3.325 -0.674 1.00 97.25 134 ARG A N 1
ATOM 1032 C CA . ARG A 1 134 ? -10.910 -4.567 -0.455 1.00 97.25 134 ARG A CA 1
ATOM 1033 C C . ARG A 1 134 ? -10.018 -4.494 0.776 1.00 97.25 134 ARG A C 1
ATOM 1035 O O . ARG A 1 134 ? -9.966 -5.434 1.561 1.00 97.25 134 ARG A O 1
ATOM 1042 N N . SER A 1 135 ? -9.367 -3.350 0.987 1.00 97.25 135 SER A N 1
ATOM 1043 C CA . SER A 1 135 ? -8.543 -3.133 2.180 1.00 97.25 135 SER A CA 1
ATOM 1044 C C . SER A 1 135 ? -9.384 -3.225 3.463 1.00 97.25 135 SER A C 1
ATOM 1046 O O . SER A 1 135 ? -8.969 -3.864 4.425 1.00 97.25 135 SER A O 1
ATOM 1048 N N . LYS A 1 136 ? -10.593 -2.645 3.480 1.00 96.44 136 LYS A N 1
ATOM 1049 C CA . LYS A 1 136 ? -11.534 -2.765 4.608 1.00 96.44 136 LYS A CA 1
ATOM 1050 C C . LYS A 1 136 ? -12.073 -4.185 4.778 1.00 96.44 136 LYS A C 1
ATOM 1052 O O . LYS A 1 136 ? -12.226 -4.613 5.916 1.00 96.44 136 LYS A O 1
ATOM 1057 N N . ALA A 1 137 ? -12.336 -4.903 3.688 1.00 96.00 137 ALA A N 1
ATOM 1058 C CA . ALA A 1 137 ? -12.759 -6.299 3.736 1.00 96.00 137 ALA A CA 1
ATOM 1059 C C . ALA A 1 137 ? -11.682 -7.181 4.388 1.00 96.00 137 ALA A C 1
ATOM 1061 O O . ALA A 1 137 ? -11.991 -7.905 5.330 1.00 96.00 137 ALA A O 1
ATOM 1062 N N . ASN A 1 138 ? -10.412 -7.022 3.994 1.00 96.31 138 ASN A N 1
ATOM 1063 C CA . ASN A 1 138 ? -9.279 -7.713 4.620 1.00 96.31 138 ASN A CA 1
ATOM 1064 C C . ASN A 1 138 ? -9.166 -7.384 6.120 1.00 96.31 138 ASN A C 1
ATOM 1066 O O . ASN A 1 138 ? -9.022 -8.277 6.953 1.00 96.31 138 ASN A O 1
ATOM 1070 N N . LEU A 1 139 ? -9.303 -6.104 6.487 1.00 95.75 139 LEU A N 1
ATOM 1071 C CA . LEU A 1 139 ? -9.332 -5.681 7.892 1.00 95.75 139 LEU A CA 1
ATOM 1072 C C . LEU A 1 139 ? -10.501 -6.312 8.664 1.00 95.75 139 LEU A C 1
ATOM 1074 O O . LEU A 1 139 ? -10.334 -6.689 9.823 1.00 95.75 139 LEU A O 1
ATOM 1078 N N . ALA A 1 140 ? -11.677 -6.427 8.046 1.00 95.00 140 ALA A N 1
ATOM 1079 C CA . ALA A 1 140 ? -12.838 -7.046 8.672 1.00 95.00 140 ALA A CA 1
ATOM 1080 C C . ALA A 1 140 ? -12.657 -8.557 8.859 1.00 95.00 140 ALA A C 1
ATOM 1082 O O . ALA A 1 140 ? -12.962 -9.086 9.925 1.00 95.00 140 ALA A O 1
ATOM 1083 N N . GLU A 1 141 ? -12.085 -9.246 7.873 1.00 94.75 141 GLU A N 1
ATOM 1084 C CA . GLU A 1 141 ? -11.786 -10.678 7.966 1.00 94.75 141 GLU A CA 1
ATOM 1085 C C . GLU A 1 141 ? -10.717 -10.979 9.030 1.00 94.75 141 GLU A C 1
ATOM 1087 O O . GLU A 1 141 ? -10.779 -12.001 9.713 1.00 94.75 141 GLU A O 1
ATOM 1092 N N . ARG A 1 142 ? -9.792 -10.039 9.260 1.00 93.06 142 ARG A N 1
ATOM 1093 C CA . ARG A 1 142 ? -8.837 -10.067 10.382 1.00 93.06 142 ARG A CA 1
ATOM 1094 C C . ARG A 1 142 ? -9.435 -9.645 11.730 1.00 93.06 142 ARG A C 1
ATOM 1096 O O . ARG A 1 142 ? -8.724 -9.627 12.733 1.00 93.06 142 ARG A O 1
ATOM 1103 N N . GLY A 1 143 ? -10.720 -9.290 11.779 1.00 92.69 143 GLY A N 1
ATOM 1104 C CA . GLY A 1 143 ? -11.408 -8.856 12.999 1.00 92.69 143 GLY A CA 1
ATOM 1105 C C . GLY A 1 143 ? -10.976 -7.479 13.515 1.00 92.69 143 GLY A C 1
ATOM 1106 O O . GLY A 1 143 ? -11.144 -7.189 14.696 1.00 92.69 143 GLY A O 1
ATOM 1107 N N . LEU A 1 144 ? -10.391 -6.640 12.653 1.00 93.25 144 LEU A N 1
ATOM 1108 C CA . LEU A 1 144 ? -9.972 -5.268 12.971 1.00 93.25 144 LEU A CA 1
ATOM 1109 C C . LEU A 1 144 ? -11.062 -4.233 12.657 1.00 93.25 144 LEU A C 1
ATO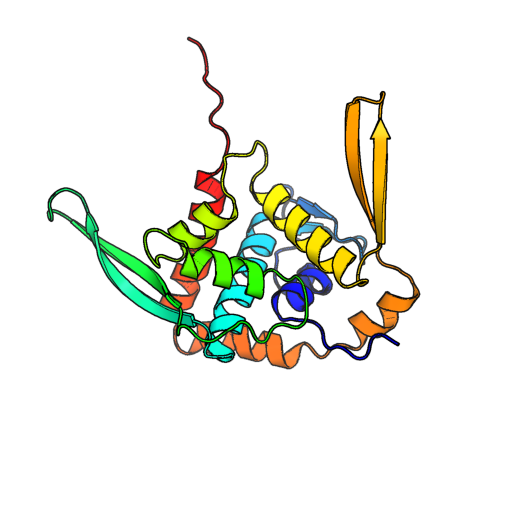M 1111 O O . LEU A 1 144 ? -11.024 -3.116 13.177 1.00 93.25 144 LEU A O 1
ATOM 1115 N N . LEU A 1 145 ? -12.022 -4.596 11.806 1.00 94.81 145 LEU A N 1
ATOM 1116 C CA . LEU A 1 145 ? -13.243 -3.845 11.531 1.00 94.81 145 LEU A CA 1
ATOM 1117 C C . LEU A 1 145 ? -14.454 -4.774 11.663 1.00 94.81 145 LEU A C 1
ATOM 1119 O O . LEU A 1 145 ? -14.379 -5.948 11.317 1.00 94.81 145 LEU A O 1
ATOM 1123 N N . ASP A 1 146 ? -15.587 -4.230 12.087 1.00 93.94 146 ASP A N 1
ATOM 1124 C CA . ASP A 1 146 ? -16.874 -4.887 11.881 1.00 93.94 146 ASP A CA 1
ATOM 1125 C C . ASP A 1 146 ? -17.371 -4.547 10.481 1.00 93.94 146 ASP A C 1
ATOM 1127 O O . ASP A 1 146 ? -17.360 -3.378 10.090 1.00 93.94 146 ASP A O 1
ATOM 1131 N N . MET A 1 147 ? -17.842 -5.552 9.748 1.00 93.69 147 MET A N 1
ATOM 1132 C CA . MET A 1 147 ? -18.543 -5.379 8.479 1.00 93.69 147 MET A CA 1
ATOM 1133 C C . MET A 1 147 ? -20.027 -5.684 8.682 1.00 93.69 147 MET A C 1
ATOM 1135 O O . MET A 1 147 ? -20.394 -6.767 9.139 1.00 93.69 147 MET A O 1
ATOM 1139 N N . GLN A 1 148 ? -20.888 -4.746 8.298 1.00 91.19 148 GLN A N 1
ATOM 1140 C CA . GLN A 1 148 ? -22.333 -4.938 8.257 1.00 91.19 148 GLN A CA 1
ATOM 1141 C C . GLN A 1 148 ? -22.818 -4.921 6.810 1.00 91.19 148 GLN A C 1
ATOM 1143 O O . GLN A 1 148 ? -22.543 -3.994 6.048 1.00 91.19 148 GLN A O 1
ATOM 1148 N N . GLU A 1 149 ? -23.566 -5.955 6.435 1.00 88.19 149 GLU A N 1
ATOM 1149 C CA . GLU A 1 149 ? -24.227 -6.028 5.138 1.00 88.19 149 GLU A CA 1
ATOM 1150 C C . GLU A 1 149 ? -25.606 -5.357 5.221 1.00 88.19 149 GLU A C 1
ATOM 1152 O O . GLU A 1 149 ? -26.539 -5.861 5.848 1.00 88.19 149 GLU A O 1
ATOM 1157 N N . GLU A 1 150 ? -25.757 -4.215 4.560 1.00 84.00 150 GLU A N 1
ATOM 1158 C CA . GLU A 1 150 ? -27.039 -3.546 4.376 1.00 84.00 150 GLU A CA 1
ATOM 1159 C C . GLU A 1 150 ? -27.671 -3.984 3.051 1.00 84.00 150 GLU A C 1
ATOM 1161 O O . GLU A 1 150 ? -27.167 -3.686 1.967 1.00 84.00 150 GLU A O 1
ATOM 1166 N N . ARG A 1 151 ? -28.833 -4.644 3.118 1.00 82.44 151 ARG A N 1
ATOM 1167 C CA . ARG A 1 151 ? -29.643 -4.954 1.931 1.00 82.44 151 ARG A CA 1
ATOM 1168 C C . ARG A 1 151 ? -30.724 -3.903 1.725 1.00 82.44 151 ARG A C 1
ATOM 1170 O O . ARG A 1 151 ? -31.727 -3.884 2.438 1.00 82.44 151 ARG A O 1
ATOM 1177 N N . ARG A 1 152 ? -30.577 -3.070 0.696 1.00 74.75 152 ARG A N 1
ATOM 1178 C CA . ARG A 1 152 ? -31.605 -2.118 0.255 1.00 74.75 152 ARG A CA 1
ATOM 1179 C C . ARG A 1 152 ? -32.386 -2.694 -0.924 1.00 74.75 152 ARG A C 1
ATOM 1181 O O . ARG A 1 152 ? -31.825 -3.214 -1.883 1.00 74.75 152 ARG A O 1
ATOM 1188 N N . LEU A 1 153 ? -33.716 -2.628 -0.842 1.00 76.38 153 LEU A N 1
ATOM 1189 C CA . LEU A 1 153 ? -34.640 -3.073 -1.901 1.00 76.38 153 LEU A CA 1
ATOM 1190 C C . LEU A 1 153 ? -34.400 -4.518 -2.405 1.00 76.38 153 LEU A C 1
ATOM 1192 O O . LEU A 1 153 ? -34.696 -4.828 -3.554 1.00 76.38 153 LEU A O 1
ATOM 1196 N N . LYS A 1 154 ? -33.878 -5.412 -1.550 1.00 68.75 154 LYS A N 1
ATOM 1197 C CA . LYS A 1 154 ? -33.584 -6.844 -1.807 1.00 68.75 154 LYS A CA 1
ATOM 1198 C C . LYS A 1 154 ? -32.546 -7.173 -2.893 1.00 68.75 154 LYS A C 1
ATOM 1200 O O . LYS A 1 154 ? -32.130 -8.326 -2.947 1.00 68.75 154 LYS A O 1
ATOM 1205 N N . ILE A 1 155 ? -32.120 -6.212 -3.710 1.00 72.62 155 ILE A N 1
ATOM 1206 C CA . ILE A 1 155 ? -31.136 -6.417 -4.790 1.00 72.62 155 ILE A CA 1
ATOM 1207 C C . ILE A 1 155 ? -29.870 -5.571 -4.629 1.00 72.62 155 ILE A C 1
ATOM 1209 O O . ILE A 1 155 ? -28.850 -5.903 -5.222 1.00 72.62 155 ILE A O 1
ATOM 1213 N N . PHE A 1 156 ? -29.911 -4.509 -3.820 1.00 75.06 156 PHE A N 1
ATOM 1214 C CA . PHE A 1 156 ? -28.738 -3.686 -3.549 1.00 75.06 156 PHE A CA 1
ATOM 1215 C C . PHE A 1 156 ? -28.122 -4.125 -2.232 1.00 75.06 156 PHE A C 1
ATOM 1217 O O . PHE A 1 156 ? -28.724 -3.957 -1.171 1.00 75.06 156 PHE A O 1
ATOM 1224 N N . VAL A 1 157 ? -26.934 -4.705 -2.317 1.00 80.50 157 VAL A N 1
ATOM 1225 C CA . VAL A 1 157 ? -26.102 -5.021 -1.162 1.00 80.50 157 VAL A CA 1
ATOM 1226 C C . VAL A 1 157 ? -25.072 -3.906 -1.028 1.00 80.50 157 VAL A C 1
ATOM 1228 O O . VAL A 1 157 ? -24.383 -3.588 -1.995 1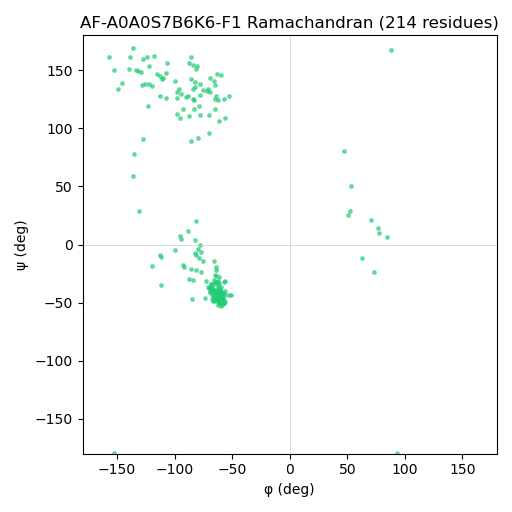.00 80.50 157 VAL A O 1
ATOM 1231 N N . SER A 1 158 ? -24.994 -3.291 0.145 1.00 83.69 158 SER A N 1
ATOM 1232 C CA . SER A 1 158 ? -23.946 -2.333 0.498 1.00 83.69 158 SER A CA 1
ATOM 1233 C C . SER A 1 158 ? -23.271 -2.772 1.786 1.00 83.69 158 SER A C 1
ATOM 1235 O O . SER A 1 158 ? -23.958 -3.170 2.722 1.00 83.69 158 SER A O 1
ATOM 1237 N N . HIS A 1 159 ? -21.950 -2.667 1.854 1.00 89.25 159 HIS A N 1
ATOM 1238 C CA . HIS A 1 159 ? -21.206 -2.925 3.081 1.00 89.25 159 HIS A CA 1
ATOM 1239 C C . HIS A 1 159 ? -20.935 -1.612 3.810 1.00 89.25 159 HIS A C 1
ATOM 1241 O O . HIS A 1 159 ? -20.497 -0.627 3.210 1.00 89.25 159 HIS A O 1
ATOM 1247 N N . SER A 1 160 ? -21.178 -1.600 5.114 1.00 90.06 160 SER A N 1
ATOM 1248 C CA . SER A 1 160 ? -20.690 -0.562 6.011 1.00 90.06 160 SER A CA 1
ATOM 1249 C C . SER A 1 160 ? -19.659 -1.169 6.954 1.00 90.06 160 SER A C 1
ATOM 1251 O O . SER A 1 160 ? -19.748 -2.337 7.329 1.00 90.06 160 SER A O 1
ATOM 1253 N N . TYR A 1 161 ? -18.642 -0.379 7.292 1.00 92.94 161 TYR A N 1
ATOM 1254 C CA . TYR A 1 161 ? -17.567 -0.816 8.172 1.00 92.94 161 TYR A CA 1
ATOM 1255 C C . TYR A 1 161 ? -17.491 0.111 9.368 1.00 92.94 161 TYR A C 1
ATOM 1257 O O . TYR A 1 161 ? -17.558 1.329 9.203 1.00 92.94 161 TYR A O 1
ATOM 1265 N N . SER A 1 162 ? -17.293 -0.452 10.552 1.00 92.81 162 SER A N 1
ATOM 1266 C CA . SER A 1 162 ? -17.082 0.309 11.780 1.00 92.81 162 SER A CA 1
ATOM 1267 C C . SER A 1 162 ? -15.884 -0.224 12.544 1.00 92.81 162 SER A C 1
ATOM 1269 O O . SER A 1 162 ? -15.577 -1.408 12.477 1.00 92.81 162 SER A O 1
ATOM 1271 N N . LEU A 1 163 ? -15.200 0.653 13.276 1.00 93.06 163 LEU A N 1
ATOM 1272 C CA . LEU A 1 163 ? -14.122 0.244 14.170 1.00 93.06 163 LEU A CA 1
ATOM 1273 C C . LEU A 1 163 ? -14.704 -0.216 15.522 1.00 93.06 163 LEU A C 1
ATOM 1275 O O . LEU A 1 163 ? -15.255 0.647 16.223 1.00 93.06 163 LEU A O 1
ATOM 1279 N N . PRO A 1 164 ? -14.544 -1.499 15.915 1.00 91.75 164 PRO A N 1
ATOM 1280 C CA . PRO A 1 164 ? -14.979 -1.985 17.222 1.00 91.75 164 PRO A CA 1
ATOM 1281 C C . PRO A 1 164 ? -14.278 -1.231 18.356 1.00 91.75 164 PRO A C 1
ATOM 1283 O O . PRO A 1 164 ? -13.111 -0.840 18.234 1.00 91.75 164 PRO A O 1
ATOM 1286 N N . GLU A 1 165 ? -14.972 -1.013 19.473 1.00 87.75 165 GLU A N 1
ATOM 1287 C CA . GLU A 1 165 ? -14.435 -0.245 20.603 1.00 87.75 165 GLU A CA 1
ATOM 1288 C C . GLU A 1 165 ? -13.197 -0.925 21.206 1.00 87.75 165 GLU A C 1
ATOM 1290 O O . GLU A 1 165 ? -12.187 -0.271 21.476 1.00 87.75 165 GLU A O 1
ATOM 1295 N N . GLU A 1 166 ? -13.229 -2.252 21.301 1.00 86.69 166 GLU A N 1
ATOM 1296 C CA . GLU A 1 166 ? -12.137 -3.107 21.759 1.00 86.69 166 GLU A CA 1
ATOM 1297 C C . GLU A 1 166 ? -10.880 -3.019 20.880 1.00 86.69 166 GLU A C 1
ATOM 1299 O O . GLU A 1 166 ? -9.764 -3.185 21.378 1.00 86.69 166 GLU A O 1
ATOM 1304 N N . CYS A 1 167 ? -11.032 -2.704 19.589 1.00 90.81 167 CYS A N 1
ATOM 1305 C CA . CYS A 1 167 ? -9.913 -2.576 18.659 1.00 90.81 167 CYS A CA 1
ATOM 1306 C C . CYS A 1 167 ? -9.217 -1.212 18.770 1.00 90.81 167 CYS A C 1
ATOM 1308 O O . CYS A 1 167 ? -8.041 -1.096 18.422 1.00 90.81 167 CYS A O 1
ATOM 1310 N N . ARG A 1 168 ? -9.894 -0.176 19.294 1.00 89.00 168 ARG A N 1
ATOM 1311 C CA . ARG A 1 168 ? -9.352 1.197 19.358 1.00 89.00 168 ARG A CA 1
ATOM 1312 C C . ARG A 1 168 ? -8.053 1.277 20.147 1.00 89.00 168 ARG A C 1
ATOM 1314 O O . ARG A 1 168 ? -7.076 1.838 19.658 1.00 89.00 168 ARG A O 1
ATOM 1321 N N . ALA A 1 169 ? -8.043 0.718 21.357 1.00 89.44 169 ALA A N 1
ATOM 1322 C CA . ALA A 1 169 ? -6.867 0.746 22.223 1.00 89.44 169 ALA A CA 1
ATOM 1323 C C . ALA A 1 169 ? -5.705 -0.049 21.614 1.00 89.44 169 ALA A C 1
ATOM 1325 O O . ALA A 1 169 ? -4.559 0.393 21.665 1.00 89.44 169 ALA A O 1
ATOM 1326 N N . PHE A 1 170 ? -6.013 -1.190 20.992 1.00 91.25 170 PHE A N 1
ATOM 1327 C CA . PHE A 1 170 ? -5.030 -2.022 20.311 1.00 91.25 170 PHE A CA 1
ATOM 1328 C C . PHE A 1 170 ? -4.372 -1.284 19.133 1.00 91.25 170 PHE A C 1
ATOM 1330 O O . PHE A 1 170 ? -3.145 -1.241 19.074 1.00 91.25 170 PHE A O 1
ATOM 1337 N N . ILE A 1 171 ? -5.162 -0.659 18.251 1.00 92.25 171 ILE A N 1
ATOM 1338 C CA . ILE A 1 171 ? -4.668 0.109 17.093 1.00 92.25 171 ILE A CA 1
ATOM 1339 C C . ILE A 1 171 ? -3.845 1.316 17.549 1.00 92.25 171 ILE A C 1
ATOM 1341 O O . ILE A 1 171 ? -2.753 1.544 17.034 1.00 92.25 171 ILE A O 1
ATOM 1345 N N . ALA A 1 172 ? -4.333 2.067 18.540 1.00 90.12 172 ALA A N 1
ATOM 1346 C CA . ALA A 1 172 ? -3.633 3.239 19.065 1.00 90.12 172 ALA A CA 1
ATOM 1347 C C . ALA A 1 172 ? -2.286 2.890 19.721 1.00 90.12 172 ALA A C 1
ATOM 1349 O O . ALA A 1 172 ? -1.385 3.726 19.753 1.00 90.12 172 ALA A O 1
ATOM 1350 N N . ALA A 1 173 ? -2.146 1.667 20.239 1.00 92.25 173 ALA A N 1
ATOM 1351 C CA . ALA A 1 173 ? -0.912 1.178 20.843 1.00 92.25 173 ALA A CA 1
ATOM 1352 C C . ALA A 1 173 ? 0.116 0.659 19.822 1.00 92.25 173 ALA A C 1
ATOM 1354 O O . ALA A 1 173 ? 1.236 0.334 20.217 1.00 92.25 173 ALA A O 1
ATOM 1355 N N . GLN A 1 174 ? -0.230 0.552 18.532 1.00 94.00 174 GLN A N 1
ATOM 1356 C CA . GLN A 1 174 ? 0.700 0.013 17.542 1.00 94.00 174 GLN A CA 1
ATOM 1357 C C . GLN A 1 174 ? 1.840 0.997 17.246 1.00 94.00 174 GLN A C 1
ATOM 1359 O O . GLN A 1 174 ? 1.586 2.177 16.982 1.00 94.00 174 GLN A O 1
ATOM 1364 N N . PRO A 1 175 ? 3.101 0.532 17.242 1.00 94.50 175 PRO A N 1
ATOM 1365 C CA . PRO A 1 175 ? 4.233 1.384 16.917 1.00 94.50 175 PRO A CA 1
ATOM 1366 C C . PRO A 1 175 ? 4.212 1.753 15.432 1.00 94.50 175 PRO A C 1
ATOM 1368 O O . PRO A 1 175 ? 4.110 0.886 14.564 1.00 94.50 175 PRO A O 1
ATOM 1371 N N . LEU A 1 176 ? 4.363 3.045 15.138 1.00 95.81 176 LEU A N 1
ATOM 1372 C CA . LEU A 1 176 ? 4.407 3.540 13.760 1.00 95.81 176 LEU A CA 1
ATOM 1373 C C . LEU A 1 176 ? 5.835 3.631 13.203 1.00 95.81 176 LEU A C 1
ATOM 1375 O O . LEU A 1 176 ? 6.016 3.675 11.988 1.00 95.81 176 LEU A O 1
ATOM 1379 N N . ASP A 1 177 ? 6.847 3.621 14.072 1.00 96.25 177 ASP A N 1
ATOM 1380 C CA . ASP A 1 177 ? 8.255 3.767 13.684 1.00 96.25 177 ASP A CA 1
ATOM 1381 C C . ASP A 1 177 ? 8.707 2.727 12.647 1.00 96.25 177 ASP A C 1
ATOM 1383 O O . ASP A 1 177 ? 9.289 3.133 11.645 1.00 96.25 177 ASP A O 1
ATOM 1387 N N . PRO A 1 178 ? 8.359 1.424 12.750 1.00 96.19 178 PRO A N 1
ATOM 1388 C CA . PRO A 1 178 ? 8.757 0.450 11.733 1.00 96.19 178 PRO A CA 1
ATOM 1389 C C . PRO A 1 178 ? 8.203 0.743 10.332 1.00 96.19 178 PRO A C 1
ATOM 1391 O O . PRO A 1 178 ? 8.865 0.431 9.337 1.00 96.19 178 PRO A O 1
ATOM 1394 N N . LEU A 1 179 ? 6.999 1.324 10.245 1.00 97.69 179 LEU A N 1
ATOM 1395 C CA . LEU A 1 179 ? 6.406 1.769 8.983 1.00 97.69 179 LEU A CA 1
ATOM 1396 C C . LEU A 1 179 ? 7.108 3.035 8.482 1.00 97.69 179 LEU A C 1
ATOM 1398 O O . LEU A 1 179 ? 7.473 3.104 7.310 1.00 97.69 179 LEU A O 1
ATOM 1402 N N . ASN A 1 180 ? 7.330 4.016 9.359 1.00 97.50 180 ASN A N 1
ATOM 1403 C CA . ASN A 1 180 ? 8.034 5.245 8.999 1.00 97.50 180 ASN A CA 1
ATOM 1404 C C . ASN A 1 180 ? 9.438 4.940 8.466 1.00 97.50 180 ASN A C 1
ATOM 1406 O O . ASN A 1 180 ? 9.794 5.426 7.396 1.00 97.50 180 ASN A O 1
ATOM 1410 N N . ASP A 1 181 ? 10.182 4.064 9.141 1.00 97.50 181 ASP A N 1
ATOM 1411 C CA . ASP A 1 181 ? 11.502 3.606 8.714 1.00 97.50 181 ASP A CA 1
ATOM 1412 C C . ASP A 1 181 ? 11.443 2.909 7.352 1.00 97.50 181 ASP A C 1
ATOM 1414 O O . ASP A 1 181 ? 12.284 3.168 6.493 1.00 97.50 181 ASP A O 1
ATOM 1418 N N . LEU A 1 182 ? 10.440 2.052 7.119 1.00 97.94 182 LEU A N 1
ATOM 1419 C CA . LEU A 1 182 ? 10.249 1.367 5.837 1.00 97.94 182 LEU A CA 1
ATOM 1420 C C . LEU A 1 182 ? 10.058 2.366 4.686 1.00 97.94 182 LEU A C 1
ATOM 1422 O O . LEU A 1 182 ? 10.748 2.288 3.664 1.00 97.94 182 LEU A O 1
ATOM 1426 N N . LEU A 1 183 ? 9.138 3.319 4.857 1.00 97.88 183 LEU A N 1
ATOM 1427 C CA . LEU A 1 183 ? 8.829 4.324 3.841 1.00 97.88 183 LEU A CA 1
ATOM 1428 C C . LEU A 1 183 ? 10.011 5.284 3.641 1.00 97.88 183 LEU A C 1
ATOM 1430 O O . LEU A 1 183 ? 10.435 5.524 2.507 1.00 97.88 183 LEU A O 1
ATOM 1434 N N . GLN A 1 184 ? 10.589 5.793 4.732 1.00 97.19 184 GLN A N 1
ATOM 1435 C CA . GLN A 1 184 ? 11.694 6.749 4.703 1.00 97.19 184 GLN A CA 1
ATOM 1436 C C . GLN A 1 184 ? 12.975 6.132 4.134 1.00 97.19 184 GLN A C 1
ATOM 1438 O O . GLN A 1 184 ? 13.686 6.800 3.374 1.00 97.19 184 GLN A O 1
ATOM 1443 N N . ALA A 1 185 ? 13.263 4.862 4.440 1.00 97.00 185 ALA A N 1
ATOM 1444 C CA . ALA A 1 185 ? 14.397 4.151 3.863 1.00 97.00 185 ALA A CA 1
ATOM 1445 C C . ALA A 1 185 ? 14.289 4.113 2.337 1.00 97.00 185 ALA A C 1
ATOM 1447 O O . ALA A 1 185 ? 15.260 4.452 1.660 1.00 97.00 185 ALA A O 1
ATOM 1448 N N . CYS A 1 186 ? 13.121 3.784 1.773 1.00 97.88 186 CYS A N 1
ATOM 1449 C CA . CYS A 1 186 ? 12.935 3.808 0.321 1.00 97.88 186 CYS A CA 1
ATOM 1450 C C . CYS A 1 186 ? 13.036 5.228 -0.251 1.00 97.88 186 CYS A C 1
ATOM 1452 O O . CYS A 1 186 ? 13.743 5.438 -1.236 1.00 97.88 186 CYS A O 1
ATOM 1454 N N . GLN A 1 187 ? 12.373 6.205 0.374 1.00 97.12 187 GLN A N 1
ATOM 1455 C CA . GLN A 1 187 ? 12.397 7.605 -0.064 1.00 97.12 187 GLN A CA 1
ATOM 1456 C C . GLN A 1 187 ? 13.815 8.179 -0.120 1.00 97.12 187 GLN A C 1
ATOM 1458 O O . GLN A 1 187 ? 14.163 8.873 -1.073 1.00 97.12 187 GLN A O 1
ATOM 1463 N N . THR A 1 188 ? 14.639 7.867 0.880 1.00 97.62 188 THR A N 1
ATOM 1464 C CA . THR A 1 188 ? 15.984 8.436 1.016 1.00 97.62 188 THR A CA 1
ATOM 1465 C C . THR A 1 188 ? 17.012 7.663 0.194 1.00 97.62 188 THR A C 1
ATOM 1467 O O . THR A 1 188 ? 17.806 8.268 -0.522 1.00 97.62 188 THR A O 1
ATOM 1470 N N . SER A 1 189 ? 17.009 6.327 0.271 1.00 97.44 189 SER A N 1
ATOM 1471 C CA . SER A 1 189 ? 18.038 5.498 -0.378 1.00 97.44 189 SER A CA 1
ATOM 1472 C C . SER A 1 189 ? 17.758 5.216 -1.855 1.00 97.44 189 SER A C 1
ATOM 1474 O O . SER A 1 189 ? 18.691 5.066 -2.643 1.00 97.44 189 SER A O 1
ATOM 1476 N N . ARG A 1 190 ? 16.480 5.143 -2.251 1.00 97.81 190 ARG A N 1
ATOM 1477 C CA . ARG A 1 190 ? 16.039 4.809 -3.613 1.00 97.81 190 ARG A CA 1
ATOM 1478 C C . ARG A 1 190 ? 14.912 5.754 -4.067 1.00 97.81 190 ARG A C 1
ATOM 1480 O O . ARG A 1 190 ? 13.831 5.287 -4.436 1.00 97.81 190 ARG A O 1
ATOM 1487 N N . PRO A 1 191 ? 15.142 7.083 -4.115 1.00 97.75 191 PRO A N 1
ATOM 1488 C CA . PRO A 1 191 ? 14.097 8.069 -4.418 1.00 97.75 191 PRO A CA 1
ATOM 1489 C C . PRO A 1 191 ? 13.410 7.838 -5.771 1.00 97.75 191 PRO A C 1
ATOM 1491 O O . PRO A 1 191 ? 12.215 8.086 -5.911 1.00 97.75 191 PRO A O 1
ATOM 1494 N N . GLN A 1 192 ? 14.136 7.317 -6.765 1.00 97.69 192 GLN A N 1
ATOM 1495 C CA . GLN A 1 192 ? 13.560 6.991 -8.074 1.00 97.69 192 GLN A CA 1
ATOM 1496 C C . GLN A 1 192 ? 12.585 5.806 -8.008 1.00 97.69 192 GLN A C 1
ATOM 1498 O O . GLN A 1 192 ? 11.563 5.829 -8.690 1.00 97.69 192 GLN A O 1
ATOM 1503 N N . VAL A 1 193 ? 12.874 4.793 -7.178 1.00 98.06 193 VAL A N 1
ATOM 1504 C CA . VAL A 1 193 ? 11.963 3.662 -6.930 1.00 98.06 193 VAL A CA 1
ATOM 1505 C C . VAL A 1 193 ? 10.719 4.166 -6.215 1.00 98.06 193 VAL A C 1
ATOM 1507 O O . VAL A 1 193 ? 9.618 3.860 -6.651 1.00 98.06 193 VAL A O 1
ATOM 1510 N N . TRP A 1 194 ? 10.881 5.007 -5.189 1.00 98.25 194 TRP A N 1
ATOM 1511 C CA . TRP A 1 194 ? 9.756 5.611 -4.472 1.00 98.25 194 TRP A CA 1
ATOM 1512 C C . TRP A 1 194 ? 8.821 6.398 -5.402 1.00 98.25 194 TRP A C 1
ATOM 1514 O O . TRP A 1 194 ? 7.613 6.167 -5.425 1.00 98.25 194 TRP A O 1
ATOM 1524 N N . GLN A 1 195 ? 9.378 7.296 -6.221 1.00 97.88 195 GLN A N 1
ATOM 1525 C CA . GLN A 1 195 ? 8.597 8.080 -7.182 1.00 97.88 195 GLN A CA 1
ATOM 1526 C C . GLN A 1 195 ? 7.898 7.194 -8.216 1.00 97.88 195 GLN A C 1
ATOM 1528 O O . GLN A 1 195 ? 6.740 7.442 -8.554 1.00 97.88 195 GLN A O 1
ATOM 1533 N N . ALA A 1 196 ? 8.588 6.167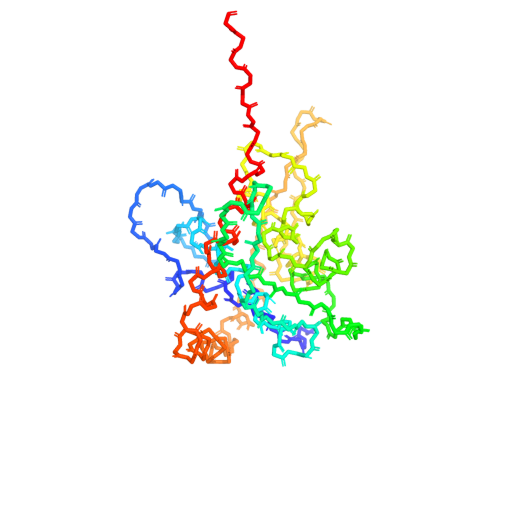 -8.718 1.00 97.94 196 ALA A N 1
ATOM 1534 C CA . ALA A 1 196 ? 8.000 5.222 -9.654 1.00 97.94 196 ALA A CA 1
ATOM 1535 C C . ALA A 1 196 ? 6.877 4.405 -9.011 1.00 97.94 196 ALA A C 1
ATOM 1537 O O . ALA A 1 196 ? 5.838 4.248 -9.632 1.00 97.94 196 ALA A O 1
ATOM 1538 N 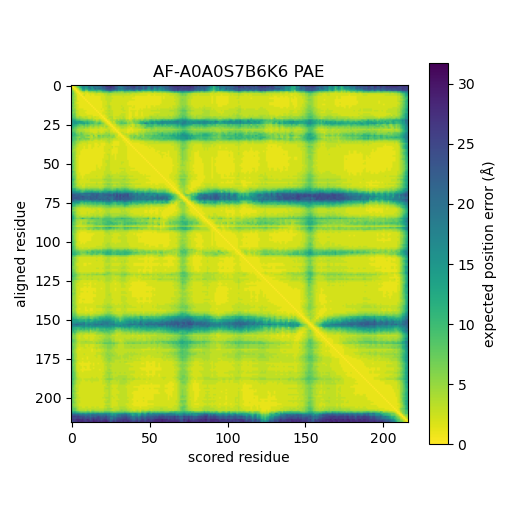N . LEU A 1 197 ? 7.038 3.974 -7.760 1.00 98.19 197 LEU A N 1
ATOM 1539 C CA . LEU A 1 197 ? 6.047 3.191 -7.029 1.00 98.19 197 LEU A CA 1
ATOM 1540 C C . LEU A 1 197 ? 4.739 3.967 -6.856 1.00 98.19 197 LEU A C 1
ATOM 1542 O O . LEU A 1 197 ? 3.681 3.472 -7.236 1.00 98.19 197 LEU A O 1
ATOM 1546 N N . LEU A 1 198 ? 4.809 5.213 -6.374 1.00 98.12 198 LEU A N 1
ATOM 1547 C CA . LEU A 1 198 ? 3.620 6.058 -6.227 1.00 98.12 198 LEU A CA 1
ATOM 1548 C C . LEU A 1 198 ? 2.954 6.351 -7.578 1.00 98.12 198 LEU A C 1
ATOM 1550 O O . LEU A 1 198 ? 1.726 6.314 -7.688 1.00 98.12 198 LEU A O 1
ATOM 1554 N N . ARG A 1 199 ? 3.748 6.658 -8.611 1.00 97.56 199 ARG A N 1
ATOM 1555 C CA . ARG A 1 199 ? 3.238 6.945 -9.958 1.00 97.56 199 ARG A CA 1
ATOM 1556 C C . ARG A 1 199 ? 2.573 5.718 -10.581 1.00 97.56 199 ARG A C 1
ATOM 1558 O O . ARG A 1 199 ? 1.474 5.844 -11.113 1.00 97.56 199 ARG A O 1
ATOM 1565 N N . ASP A 1 200 ? 3.225 4.563 -10.527 1.00 97.50 200 ASP A N 1
ATOM 1566 C CA . ASP A 1 200 ? 2.768 3.334 -11.176 1.00 97.50 200 ASP A CA 1
ATOM 1567 C C . ASP A 1 200 ? 1.535 2.773 -10.451 1.00 97.50 200 ASP A C 1
ATOM 1569 O O . ASP A 1 200 ? 0.587 2.360 -11.115 1.00 97.50 200 ASP A O 1
ATOM 1573 N N . ALA A 1 201 ? 1.479 2.877 -9.115 1.00 97.50 201 ALA A N 1
ATOM 1574 C CA . ALA A 1 201 ? 0.278 2.585 -8.331 1.00 97.50 201 ALA A CA 1
ATOM 1575 C C . ALA A 1 201 ? -0.910 3.457 -8.769 1.00 97.50 201 ALA A C 1
ATOM 1577 O O . ALA A 1 201 ? -1.972 2.936 -9.103 1.00 97.50 201 ALA A O 1
ATOM 1578 N N . LYS A 1 202 ? -0.719 4.783 -8.845 1.00 97.69 202 LYS A N 1
ATOM 1579 C CA . LYS A 1 202 ? -1.762 5.712 -9.308 1.00 97.69 202 LYS A CA 1
ATOM 1580 C C . LYS A 1 202 ? -2.218 5.385 -10.731 1.00 97.69 202 LYS A C 1
ATOM 1582 O O . LYS A 1 202 ? -3.411 5.262 -10.983 1.00 97.69 202 LYS A O 1
ATOM 1587 N N . SER A 1 203 ? -1.269 5.228 -11.654 1.00 96.44 203 SER A N 1
ATOM 1588 C CA . SER A 1 203 ? -1.560 4.969 -13.065 1.00 96.44 203 SER A CA 1
ATOM 1589 C C . SER A 1 203 ? -2.319 3.659 -13.266 1.00 96.44 203 SER A C 1
ATOM 1591 O O . SER A 1 203 ? -3.186 3.595 -14.133 1.00 96.44 203 SER A O 1
ATOM 1593 N N . ALA A 1 204 ? -2.000 2.620 -12.492 1.00 96.62 204 ALA A N 1
ATOM 1594 C CA . ALA A 1 204 ? -2.708 1.349 -12.553 1.00 96.62 204 ALA A CA 1
ATOM 1595 C C . ALA A 1 204 ? -4.164 1.492 -12.112 1.00 96.62 204 ALA A C 1
ATOM 1597 O O . ALA A 1 204 ? -5.059 1.043 -12.826 1.00 96.62 204 ALA A O 1
ATOM 1598 N N . VAL A 1 205 ? -4.409 2.169 -10.987 1.00 97.75 205 VAL A N 1
ATOM 1599 C CA . VAL A 1 205 ? -5.770 2.407 -10.486 1.00 97.75 205 VAL A CA 1
ATOM 1600 C C . VAL A 1 205 ? -6.559 3.298 -11.454 1.00 97.75 205 VAL A C 1
ATOM 1602 O O . VAL A 1 205 ? -7.678 2.947 -11.816 1.00 97.75 205 VAL A O 1
ATOM 1605 N N . ASP A 1 206 ? -5.960 4.384 -11.960 1.00 96.81 206 ASP A N 1
ATOM 1606 C CA . ASP A 1 206 ? -6.581 5.254 -12.974 1.00 96.81 206 ASP A CA 1
ATOM 1607 C C . ASP A 1 206 ? -6.985 4.466 -14.232 1.00 96.81 206 ASP A C 1
ATOM 1609 O O . ASP A 1 206 ? -8.053 4.691 -14.796 1.00 96.81 206 ASP A O 1
ATOM 1613 N N . SER A 1 207 ? -6.147 3.520 -14.677 1.00 95.06 207 SER A N 1
ATOM 1614 C CA . SER A 1 207 ? -6.408 2.718 -15.881 1.00 95.06 207 SER A CA 1
ATOM 1615 C C . SER A 1 207 ? -7.611 1.778 -15.760 1.00 95.06 207 SER A C 1
ATOM 1617 O O . SER A 1 207 ? -8.079 1.252 -16.769 1.00 95.06 207 SER A O 1
ATOM 1619 N N . ARG A 1 208 ? -8.110 1.565 -14.536 1.00 95.88 208 ARG A N 1
ATOM 1620 C CA . ARG A 1 208 ? -9.305 0.768 -14.248 1.00 95.88 208 ARG A CA 1
ATOM 1621 C C . ARG A 1 208 ? -10.567 1.609 -14.128 1.00 95.88 208 ARG A C 1
ATOM 1623 O O . ARG A 1 208 ? -11.605 1.066 -13.779 1.00 95.88 208 ARG A O 1
ATOM 1630 N N . GLN A 1 209 ? -10.518 2.901 -14.431 1.00 95.94 209 GLN A N 1
ATOM 1631 C CA . GLN A 1 209 ? -11.723 3.710 -14.553 1.00 95.94 209 GLN A CA 1
ATOM 1632 C C . GLN A 1 209 ? -12.579 3.206 -15.727 1.00 95.94 209 GLN A C 1
ATOM 1634 O O . GLN A 1 209 ? -12.086 3.074 -16.850 1.00 95.94 209 GLN A O 1
ATOM 1639 N N . GLU A 1 210 ? -13.863 2.938 -15.485 1.00 90.56 210 GLU A N 1
ATOM 1640 C CA . GLU A 1 210 ? -14.833 2.692 -16.554 1.00 90.56 210 GLU A CA 1
ATOM 1641 C C . GLU A 1 210 ? -14.862 3.891 -17.504 1.00 90.56 210 GLU A C 1
ATOM 1643 O O . GLU A 1 210 ? -15.055 5.036 -17.087 1.00 90.56 210 GLU A O 1
ATOM 1648 N N . GLN A 1 211 ? -14.651 3.624 -18.792 1.00 81.56 211 GLN A N 1
ATOM 1649 C CA . GLN A 1 211 ? -14.864 4.626 -19.822 1.00 81.56 211 GLN A CA 1
ATOM 1650 C C . GLN A 1 211 ? -16.367 4.689 -20.073 1.00 81.56 211 GLN A C 1
ATOM 1652 O O . GLN A 1 211 ? -16.979 3.686 -20.431 1.00 81.56 211 GLN A O 1
ATOM 1657 N N . MET A 1 212 ? -16.971 5.852 -19.837 1.00 61.81 212 MET A N 1
ATOM 1658 C CA . MET A 1 212 ? -18.327 6.094 -20.310 1.00 61.81 212 MET A CA 1
ATOM 1659 C C . MET A 1 212 ? -18.257 6.216 -21.830 1.00 61.81 212 MET A C 1
ATOM 1661 O O . MET A 1 212 ? -17.687 7.186 -22.334 1.00 61.81 212 MET A O 1
ATOM 1665 N N . ASP A 1 213 ? -18.818 5.242 -22.544 1.00 55.09 213 ASP A N 1
ATOM 1666 C CA . ASP A 1 213 ? -19.089 5.390 -23.969 1.00 55.09 213 ASP A CA 1
ATOM 1667 C C . ASP A 1 213 ? -20.075 6.553 -24.122 1.00 55.09 213 ASP A C 1
ATOM 1669 O O . ASP A 1 213 ? -21.244 6.480 -23.738 1.00 55.09 213 ASP A O 1
ATOM 1673 N N . VAL A 1 214 ? -19.571 7.687 -24.606 1.00 49.34 214 VAL A N 1
ATOM 1674 C CA . VAL A 1 214 ? -20.424 8.777 -25.066 1.00 49.34 214 VAL A CA 1
ATOM 1675 C C . VAL A 1 214 ? -20.877 8.368 -26.459 1.00 49.34 214 VAL A C 1
ATOM 1677 O O . VAL A 1 214 ? -20.174 8.624 -27.435 1.00 49.34 214 VAL A O 1
ATOM 1680 N N . ASP A 1 215 ? -22.020 7.687 -26.533 1.00 46.62 215 ASP A N 1
ATOM 1681 C CA . ASP A 1 215 ? -22.732 7.484 -27.793 1.00 46.62 215 ASP A CA 1
ATOM 1682 C C . ASP A 1 215 ? -23.014 8.870 -28.400 1.00 46.62 215 ASP A C 1
ATOM 1684 O O . ASP A 1 215 ? -23.790 9.661 -27.852 1.00 46.62 215 ASP A O 1
ATOM 1688 N N . GLY A 1 216 ? -22.304 9.189 -29.484 1.00 41.94 216 GLY A N 1
ATOM 1689 C CA . GLY A 1 216 ? -22.464 10.405 -30.285 1.00 41.94 216 GLY A CA 1
ATOM 1690 C C . GLY A 1 216 ? -23.315 10.175 -31.522 1.00 41.94 216 GLY A C 1
ATOM 1691 O O . GLY A 1 216 ? -23.269 9.051 -32.071 1.00 41.94 216 GLY A O 1
#

Foldseek 3Di:
DLPDADQLLRLCLLPVPVFFDQDDDPQWDQRQQDRTIGRLLRSLLSSQLSLLLSCVVVVQWDWDWDWDADDVRPDIDTFIFTAGPPDQDPDDFDAPNNLLSVLCVVFPGRTSLSSLLVSLVAADQQLSVVSVVSRQVRCVRSVQWPWDWDDDPNPDTDIDIHGDPVNNVVSVPHDCVVSVCSLVVCCPVPVVSNVNSSVSSSVSSVVRNDDPPPPD

Solvent-accessible surface area (backbone atoms only — not comparable to full-atom values): 12281 Å² total; per-residue (Å²): 130,88,88,69,80,82,51,57,35,53,49,40,66,80,43,34,74,81,80,11,53,62,69,82,90,67,62,68,39,77,46,73,88,52,98,52,46,23,25,41,66,50,41,52,24,50,31,54,43,34,17,55,52,48,32,32,77,71,58,35,30,46,79,43,80,43,83,42,73,40,75,98,69,79,42,69,49,79,43,47,29,37,43,64,63,82,56,78,82,85,65,90,66,70,40,66,43,52,50,52,49,55,22,28,72,71,32,98,46,40,34,47,31,50,17,54,39,50,58,64,67,57,65,28,93,53,36,67,57,51,56,51,48,54,50,50,49,24,36,26,77,70,68,58,26,46,74,45,82,44,70,48,93,86,77,43,78,45,80,47,72,42,58,47,75,83,43,49,64,57,60,73,66,53,80,58,61,70,50,50,50,55,54,49,48,39,48,71,78,37,45,70,57,43,55,40,45,41,50,30,46,44,51,23,42,60,69,20,45,55,77,78,82,76,88,123

pLDDT: mean 91.27, std 10.55, range [41.94, 98.81]

Secondary structure (DSSP, 8-state):
---SPPPHHHHHHHTHHHHS---SSSSEEE-SSSS-EEEHHHHHHHHHHHHHHHHHHTTSEEEEEEEEEETTTTEEEEEEEEEE-SPPP--SSS-HHHHHHHHHHHSSS-BHHHHHHHHH-S-BSSHHHHHHHHHHHHHHHTTSSEEEEEEETTTEEEEEEE--HHHHHHHHTS--HHHHHHHHHHHHH-HHHHHHHHHHHHHHHHTTBPP-----

Nearest PDB structures (foldseek):
  5h20-assembly1_A-2  TM=6.038E-01  e=1.498E+00  Bacteroides fragilis NCTC 9343
  4bqq-assembly1_B  TM=1.773E-01  e=1.347E+00  Lomovskayavirus C31
  3i3l-assembly1_A  TM=3.148E-01  e=7.761E+00  Streptomyces venezuelae
  5tqu-assembly3_B  TM=2.164E-01  e=6.979E+00  Trypanosoma brucei brucei TREU927

Organism: NCBI:txid360412

Radius of gyration: 17.91 Å; Cα contacts (8 Å, |Δi|>4): 318; chains: 1; bounding box: 53×39×55 Å

Mean predicted aligned error: 5.24 Å